Protein AF-A0A3M2C370-F1 (afdb_monomer_lite)

Sequence (237 aa):
MTWQAGFWWWGLAALAVPIAVHLWSRAAARRLRVGSVALFAPAASRRARRLRLTDALLLALRCLLVAAVVLALAGPRLPPATAAEWGLVEALLVAQRRQLEALDPQLYARLDAVAAAGRLRLLAPSLPRLGAADGGGVAGDLPPADLWSLLREAEARLAPRRLEVFASDRLAVLAGERPALAAAVDVHLLPLPGTARWIARAAAGEGGVALAVATSRAGGTAVEHRRYEGAGEAGGV

Radius of gyration: 34.13 Å; chains: 1; bounding box: 81×57×109 Å

Foldseek 3Di:
DDDPPDCVVVLVVLLVVLVVVVVVVPPPPPPPPDPDPPPDDCPPPDDDPPPPPVVVVVSVVSSVVSVVVVCVVVVDDDQPPDPWPAEEEEPVCVVVLVVCCVPDVNVSSPQVVRVVVQRYFYLAPPRHGDVVPPDDDDNPPGPLDASQVSVVVCCVPVVTQEYEYEEEPDPSNPPDDRDDGNHHYDYDYDDDWDWDKDFPDWDDDPFWIWTWIWIATPVGIDTDIDTDGPPPDPDDD

pLDDT: mean 70.71, std 13.41, range [36.34, 90.0]

Structure (mmCIF, N/CA/C/O backbone):
data_AF-A0A3M2C370-F1
#
_entry.id   AF-A0A3M2C370-F1
#
loop_
_atom_site.group_PDB
_atom_site.id
_atom_site.type_symbol
_atom_site.label_atom_id
_atom_site.label_alt_id
_atom_site.label_comp_id
_atom_site.label_asym_id
_atom_site.label_entity_id
_atom_site.label_seq_id
_atom_site.pdbx_PDB_ins_code
_atom_site.Cartn_x
_atom_site.Cartn_y
_atom_site.Cartn_z
_atom_site.occupancy
_atom_site.B_iso_or_equiv
_atom_site.auth_seq_id
_atom_site.auth_comp_id
_atom_site.auth_asym_id
_atom_site.auth_atom_id
_atom_site.pdbx_PDB_model_num
ATOM 1 N N . MET A 1 1 ? 5.768 -5.185 14.142 1.00 38.69 1 MET A N 1
ATOM 2 C CA . MET A 1 1 ? 4.985 -4.099 14.772 1.00 38.69 1 MET A CA 1
ATOM 3 C C . MET A 1 1 ? 5.946 -3.105 15.412 1.00 38.69 1 MET A C 1
ATOM 5 O O . MET A 1 1 ? 6.261 -3.228 16.588 1.00 38.69 1 MET A O 1
ATOM 9 N N . THR A 1 2 ? 6.498 -2.176 14.633 1.00 39.25 2 THR A N 1
ATOM 10 C CA . THR A 1 2 ? 7.390 -1.134 15.162 1.00 39.25 2 THR A CA 1
ATOM 11 C C . THR A 1 2 ? 6.544 0.081 15.508 1.00 39.25 2 THR A C 1
ATOM 13 O O . THR A 1 2 ? 6.188 0.874 14.640 1.00 39.25 2 THR A O 1
ATOM 16 N N . TRP A 1 3 ? 6.167 0.190 16.777 1.00 48.72 3 TRP A N 1
ATOM 17 C CA . TRP A 1 3 ? 5.563 1.398 17.320 1.00 48.72 3 TRP A CA 1
ATOM 18 C C . TRP A 1 3 ? 6.587 2.529 17.170 1.00 48.72 3 TRP A C 1
ATOM 20 O O . TRP A 1 3 ? 7.665 2.449 17.759 1.00 48.72 3 TRP A O 1
ATOM 30 N N . GLN A 1 4 ? 6.295 3.555 16.362 1.00 51.44 4 GLN A N 1
ATOM 31 C CA . GLN A 1 4 ? 7.080 4.794 16.354 1.00 51.44 4 GLN A CA 1
ATOM 32 C C . GLN A 1 4 ? 6.847 5.499 17.695 1.00 51.44 4 GLN A C 1
ATOM 34 O O . GLN A 1 4 ? 5.940 6.311 17.885 1.00 51.44 4 GLN A O 1
ATOM 39 N N . ALA A 1 5 ? 7.631 5.071 18.678 1.00 62.38 5 ALA A N 1
ATOM 40 C CA . ALA A 1 5 ? 7.555 5.485 20.059 1.00 62.38 5 ALA A CA 1
ATOM 41 C C . ALA A 1 5 ? 8.116 6.905 20.202 1.00 62.38 5 ALA A C 1
ATOM 43 O O . ALA A 1 5 ? 9.314 7.108 20.341 1.00 62.38 5 ALA A O 1
ATOM 44 N N . GLY A 1 6 ? 7.221 7.890 20.193 1.00 63.09 6 GLY A N 1
ATOM 45 C CA . GLY A 1 6 ? 7.525 9.262 20.616 1.00 63.09 6 GLY A CA 1
ATOM 46 C C . GLY A 1 6 ? 6.282 10.069 20.997 1.00 63.09 6 GLY A C 1
ATOM 47 O O . GLY A 1 6 ? 6.297 10.810 21.974 1.00 63.09 6 GLY A O 1
ATOM 48 N N . PHE A 1 7 ? 5.165 9.860 20.294 1.00 65.38 7 PHE A N 1
ATOM 49 C CA . PHE A 1 7 ? 3.948 10.667 20.471 1.00 65.38 7 PHE A CA 1
ATOM 50 C C . PHE A 1 7 ? 2.998 10.212 21.591 1.00 65.38 7 PHE A C 1
ATOM 52 O O . PHE A 1 7 ? 2.120 10.965 22.005 1.00 65.38 7 PHE A O 1
ATOM 59 N N . TRP A 1 8 ? 3.179 9.008 22.129 1.00 67.44 8 TRP A N 1
ATOM 60 C CA . TRP A 1 8 ? 2.357 8.456 23.211 1.00 67.44 8 TRP A CA 1
ATOM 61 C C . TRP A 1 8 ? 2.417 9.289 24.503 1.00 67.44 8 TRP A C 1
ATOM 63 O O . TRP A 1 8 ? 1.394 9.451 25.169 1.00 67.44 8 TRP A O 1
ATOM 73 N N . TRP A 1 9 ? 3.564 9.909 24.805 1.00 69.00 9 TRP A N 1
ATOM 74 C CA . TRP A 1 9 ? 3.707 10.856 25.918 1.00 69.00 9 TRP A CA 1
ATOM 75 C C . TRP A 1 9 ? 2.845 12.107 25.742 1.00 69.00 9 TRP A C 1
ATOM 77 O O . TRP A 1 9 ? 2.252 12.581 26.708 1.00 69.00 9 TRP A O 1
ATOM 87 N N . TRP A 1 10 ? 2.711 12.606 24.510 1.00 72.06 10 TRP A N 1
ATOM 88 C CA . TRP A 1 10 ? 1.848 13.746 24.198 1.00 72.06 10 TRP A CA 1
ATOM 89 C C . TRP A 1 10 ? 0.366 13.387 24.302 1.00 72.06 10 TRP A C 1
ATOM 91 O O . TRP A 1 10 ? -0.412 14.177 24.832 1.00 72.06 10 TRP A O 1
ATOM 101 N N . GLY A 1 11 ? -0.018 12.174 23.890 1.00 68.12 11 GLY A N 1
ATOM 102 C CA . GLY A 1 11 ? -1.368 11.649 24.119 1.00 68.12 11 GLY A CA 1
ATOM 103 C C . GLY A 1 11 ? -1.704 11.529 25.611 1.00 68.12 11 GLY A C 1
ATOM 104 O O . GLY A 1 11 ? -2.763 11.981 26.048 1.00 68.12 11 GLY A O 1
ATOM 105 N N . LEU A 1 12 ? -0.774 10.998 26.414 1.00 71.00 12 LEU A N 1
ATOM 106 C CA . LEU A 1 12 ? -0.911 10.920 27.874 1.00 71.00 12 LEU A CA 1
ATOM 107 C C . LEU A 1 12 ? -0.970 12.307 28.529 1.00 71.00 12 LEU A C 1
ATOM 109 O O . LEU A 1 12 ? -1.812 12.531 29.396 1.00 71.00 12 LEU A O 1
ATOM 113 N N . ALA A 1 13 ? -0.135 13.253 28.095 1.00 72.88 13 ALA A N 1
ATOM 114 C CA . ALA A 1 13 ? -0.141 14.624 28.598 1.00 72.88 13 ALA A CA 1
ATOM 115 C C . ALA A 1 13 ? -1.455 15.349 28.263 1.00 72.88 13 ALA A C 1
ATOM 117 O O . ALA A 1 13 ? -2.052 15.972 29.141 1.00 72.88 13 ALA A O 1
ATOM 118 N N . ALA A 1 14 ? -1.962 15.209 27.034 1.00 70.75 14 ALA A N 1
ATOM 119 C CA . ALA A 1 14 ? -3.247 15.774 26.622 1.00 70.75 14 ALA A CA 1
ATOM 120 C C . ALA A 1 14 ? -4.424 15.203 27.433 1.00 70.75 14 ALA A C 1
ATOM 122 O O . ALA A 1 14 ? -5.365 15.932 27.746 1.00 70.75 14 ALA A O 1
ATOM 123 N N . LEU A 1 15 ? -4.354 13.925 27.822 1.00 68.12 15 LEU A N 1
ATOM 124 C CA . LEU A 1 15 ? -5.344 13.288 28.693 1.00 68.12 15 LEU A CA 1
ATOM 125 C C . LEU A 1 15 ? -5.189 13.698 30.171 1.00 68.12 15 LEU A C 1
ATOM 127 O O . LEU A 1 15 ? -6.183 13.789 30.892 1.00 68.12 15 LEU A O 1
ATOM 131 N N . ALA A 1 16 ? -3.967 13.995 30.623 1.00 73.50 16 ALA A N 1
ATOM 132 C CA . ALA A 1 16 ? -3.681 14.429 31.990 1.00 73.50 16 ALA A CA 1
ATOM 133 C C . ALA A 1 16 ? -4.183 15.854 32.287 1.00 73.50 16 ALA A C 1
ATOM 135 O O . ALA A 1 16 ? -4.625 16.122 33.404 1.00 73.50 16 ALA A O 1
ATOM 136 N N . VAL A 1 17 ? -4.181 16.758 31.299 1.00 68.44 17 VAL A N 1
ATOM 137 C CA . VAL A 1 17 ? -4.657 18.149 31.447 1.00 68.44 17 VAL A CA 1
ATOM 138 C C . VAL A 1 17 ? -6.108 18.247 31.964 1.00 68.44 17 VAL A C 1
ATOM 140 O O . VAL A 1 17 ? -6.322 18.913 32.979 1.00 68.44 17 VAL A O 1
ATOM 143 N N . PRO A 1 18 ? -7.128 17.605 31.358 1.00 61.78 18 PRO A N 1
ATOM 144 C CA . PRO A 1 18 ? -8.507 17.690 31.850 1.00 61.78 18 PRO A CA 1
ATOM 145 C C . PRO A 1 18 ? -8.696 17.037 33.226 1.00 61.78 18 PRO A C 1
ATOM 147 O O . PRO A 1 18 ? -9.502 17.524 34.021 1.00 61.78 18 PRO A O 1
ATOM 150 N N . ILE A 1 19 ? -7.927 15.988 33.537 1.00 67.19 19 ILE A N 1
ATOM 151 C CA . ILE A 1 19 ? -7.925 15.340 34.856 1.00 67.19 19 ILE A CA 1
ATOM 152 C C . ILE A 1 19 ? -7.375 16.310 35.913 1.00 67.19 19 ILE A C 1
ATOM 154 O O . ILE A 1 19 ? -8.008 16.520 36.950 1.00 67.19 19 ILE A O 1
ATOM 158 N N . ALA A 1 20 ? -6.244 16.960 35.625 1.00 69.69 20 ALA A N 1
ATOM 159 C CA . ALA A 1 20 ? -5.614 17.937 36.509 1.00 69.69 20 ALA A CA 1
ATOM 160 C C . ALA A 1 20 ? -6.507 19.167 36.749 1.00 69.69 20 ALA A C 1
ATOM 162 O O . ALA A 1 20 ? -6.678 19.587 37.894 1.00 69.69 20 ALA A O 1
ATOM 163 N N . VAL A 1 21 ? -7.148 19.701 35.703 1.00 68.62 21 VAL A N 1
ATOM 164 C CA . VAL A 1 21 ? -8.090 20.831 35.818 1.00 68.62 21 VAL A CA 1
ATOM 165 C C . VAL A 1 21 ? -9.308 20.462 36.675 1.00 68.62 21 VAL A C 1
ATOM 167 O O . VAL A 1 21 ? -9.746 21.272 37.493 1.00 68.62 21 VAL A O 1
ATOM 170 N N . HIS A 1 22 ? -9.830 19.236 36.553 1.00 65.31 22 HIS A N 1
ATOM 171 C CA . HIS A 1 22 ? -10.952 18.768 37.377 1.00 65.31 22 HIS A CA 1
ATOM 172 C C . HIS A 1 22 ? -10.579 18.618 38.860 1.00 65.31 22 HIS A C 1
ATOM 174 O O . HIS A 1 22 ? -11.379 18.924 39.745 1.00 65.31 22 HIS A O 1
ATOM 180 N N . LEU A 1 23 ? -9.356 18.162 39.143 1.00 64.62 23 LEU A N 1
ATOM 181 C CA . LEU A 1 23 ? -8.834 18.060 40.507 1.00 64.62 23 LEU A CA 1
ATOM 182 C C . LEU A 1 23 ? -8.592 19.446 41.129 1.00 64.62 23 LEU A C 1
ATOM 184 O O . LEU A 1 23 ? -8.859 19.631 42.316 1.00 64.62 23 LEU A O 1
ATOM 188 N N . TRP A 1 24 ? -8.164 20.432 40.333 1.00 62.09 24 TRP A N 1
ATOM 189 C CA . TRP A 1 24 ? -7.898 21.796 40.805 1.00 62.09 24 TRP A CA 1
ATOM 190 C C . TRP A 1 24 ? -9.182 22.594 41.093 1.00 62.09 24 TRP A C 1
ATOM 192 O O . TRP A 1 24 ? -9.222 23.414 42.013 1.00 62.09 24 TRP A O 1
ATOM 202 N N . SER A 1 25 ? -10.281 22.334 40.376 1.00 57.03 25 SER A N 1
ATOM 203 C CA . SER A 1 25 ? -11.506 23.145 40.476 1.00 57.03 25 SER A CA 1
ATOM 204 C C . SER A 1 25 ? -12.332 22.937 41.759 1.00 57.03 25 SER A C 1
ATOM 206 O O . SER A 1 25 ? -13.351 23.604 41.940 1.00 57.03 25 SER A O 1
ATOM 208 N N . ARG A 1 26 ? -11.931 22.036 42.670 1.00 55.59 26 ARG A N 1
ATOM 209 C CA . ARG A 1 26 ? -12.671 21.729 43.915 1.00 55.59 26 ARG A CA 1
ATOM 210 C C . ARG A 1 26 ? -12.175 22.461 45.168 1.00 55.59 26 ARG A C 1
ATOM 212 O O . ARG A 1 26 ? -12.790 22.318 46.222 1.00 55.59 26 ARG A O 1
ATOM 219 N N . ALA A 1 27 ? -11.118 23.271 45.073 1.00 53.19 27 ALA A N 1
ATOM 220 C CA . ALA A 1 27 ? -10.539 23.971 46.227 1.00 53.19 27 ALA A CA 1
ATOM 221 C C . ALA A 1 27 ? -11.269 25.268 46.643 1.00 53.19 27 ALA A C 1
ATOM 223 O O . ALA A 1 27 ? -10.946 25.846 47.680 1.00 53.19 27 ALA A O 1
ATOM 224 N N . ALA A 1 28 ? -12.271 25.735 45.892 1.00 53.16 28 ALA A N 1
ATOM 225 C CA . ALA A 1 28 ? -13.033 26.927 46.262 1.00 53.16 28 ALA A CA 1
ATOM 226 C C . ALA A 1 28 ? -14.122 26.591 47.298 1.00 53.16 28 ALA A C 1
ATOM 228 O O . ALA A 1 28 ? -15.317 26.571 46.997 1.00 53.16 28 ALA A O 1
ATOM 229 N N . ALA A 1 29 ? -13.711 26.320 48.540 1.00 54.09 29 ALA A N 1
ATOM 230 C CA . ALA A 1 29 ? -14.624 26.313 49.676 1.00 54.09 29 ALA A CA 1
ATOM 231 C C . ALA A 1 29 ? -15.294 27.694 49.760 1.00 54.09 29 ALA A C 1
ATOM 233 O O . ALA A 1 29 ? -14.650 28.695 50.086 1.00 54.09 29 ALA A O 1
ATOM 234 N N . ARG A 1 30 ? -16.586 27.769 49.418 1.00 57.53 30 ARG A N 1
ATOM 235 C CA . ARG A 1 30 ? -17.360 29.006 49.551 1.00 57.53 30 ARG A CA 1
ATOM 236 C C . ARG A 1 30 ? -17.393 29.373 51.032 1.00 57.53 30 ARG A C 1
ATOM 238 O O . ARG A 1 30 ? -18.013 28.675 51.829 1.00 57.53 30 ARG A O 1
ATOM 245 N N . ARG A 1 31 ? -16.710 30.458 51.404 1.00 58.50 31 ARG A N 1
ATOM 246 C CA . ARG A 1 31 ? -16.792 31.026 52.753 1.00 58.50 31 ARG A CA 1
ATOM 247 C C . ARG A 1 31 ? -18.163 31.680 52.895 1.00 58.50 31 ARG A C 1
ATOM 249 O O . ARG A 1 31 ? -18.346 32.840 52.544 1.00 58.50 31 ARG A O 1
ATOM 256 N N . LEU A 1 32 ? -19.142 30.910 53.356 1.00 59.47 32 LEU A N 1
ATOM 257 C CA . LEU A 1 32 ? -20.417 31.454 53.803 1.00 59.47 32 LEU A CA 1
ATOM 258 C C . LEU A 1 32 ? -20.159 32.223 55.097 1.00 59.47 32 LEU A C 1
ATOM 260 O O . LEU A 1 32 ? -19.795 31.651 56.122 1.00 59.47 32 LEU A O 1
ATOM 264 N N . ARG A 1 33 ? -20.281 33.547 55.015 1.00 58.03 33 ARG A N 1
ATOM 265 C CA . ARG A 1 33 ? -20.095 34.463 56.137 1.00 58.03 33 ARG A CA 1
ATOM 266 C C . ARG A 1 33 ? -21.362 34.411 56.990 1.00 58.03 33 ARG A C 1
ATOM 268 O O . ARG A 1 33 ? -22.296 35.172 56.776 1.00 58.03 33 ARG A O 1
ATOM 275 N N . VAL A 1 34 ? -21.427 33.440 57.894 1.00 58.59 34 VAL A N 1
ATOM 276 C CA . VAL A 1 34 ? -22.511 33.326 58.877 1.00 58.59 34 VAL A CA 1
ATOM 277 C C . VAL A 1 34 ? -22.206 34.231 60.071 1.00 58.59 34 VAL A C 1
ATOM 279 O O . VAL A 1 34 ? -21.131 34.153 60.658 1.00 58.59 34 VAL A O 1
ATOM 282 N N . GLY A 1 35 ? -23.140 35.127 60.400 1.00 63.03 35 GLY A N 1
ATOM 283 C CA . GLY A 1 35 ? -22.989 36.176 61.418 1.00 63.03 35 GLY A CA 1
ATOM 284 C C . GLY A 1 35 ? -23.093 35.715 62.877 1.00 63.03 35 GLY A C 1
ATOM 285 O O . GLY A 1 35 ? -23.125 36.553 63.768 1.00 63.03 35 GLY A O 1
ATOM 286 N N . SER A 1 36 ? -23.151 34.411 63.150 1.00 68.19 36 SER A N 1
ATOM 287 C CA . SER A 1 36 ? -23.089 33.887 64.515 1.00 68.19 36 SER A CA 1
ATOM 288 C C . SER A 1 36 ? -22.514 32.475 64.513 1.00 68.19 36 SER A C 1
ATOM 290 O O . SER A 1 36 ? -23.093 31.548 63.949 1.00 68.19 36 SER A O 1
ATOM 292 N N . VAL A 1 37 ? -21.350 32.322 65.143 1.00 64.38 37 VAL A N 1
ATOM 293 C CA . VAL A 1 37 ? -20.671 31.035 65.374 1.00 64.38 37 VAL A CA 1
ATOM 294 C C . VAL A 1 37 ? -21.132 30.358 66.669 1.00 64.38 37 VAL A C 1
ATOM 296 O O . VAL A 1 37 ? -20.725 29.237 66.950 1.00 64.38 37 VAL A O 1
ATOM 299 N N . ALA A 1 38 ? -22.006 31.012 67.443 1.00 62.03 38 ALA A N 1
ATOM 300 C CA . ALA A 1 38 ? -22.431 30.557 68.767 1.00 62.03 38 ALA A CA 1
ATOM 301 C C . ALA A 1 38 ? -23.534 29.478 68.744 1.00 62.03 38 ALA A C 1
ATOM 303 O O . ALA A 1 38 ? -23.780 28.838 69.759 1.00 62.03 38 ALA A O 1
ATOM 304 N N . LEU A 1 39 ? -24.191 29.259 67.598 1.00 59.50 39 LEU A N 1
ATOM 305 C CA . LEU A 1 39 ? -25.289 28.287 67.440 1.00 59.50 39 LEU A CA 1
ATOM 306 C C . LEU A 1 39 ? -24.853 26.942 66.842 1.00 59.50 39 LEU A C 1
ATOM 308 O O . LEU A 1 39 ? -25.665 26.025 66.728 1.00 59.50 39 LEU A O 1
ATOM 312 N N . PHE A 1 40 ? -23.585 26.799 66.460 1.00 60.28 40 PHE A N 1
ATOM 313 C CA . PHE A 1 40 ? -23.080 25.559 65.886 1.00 60.28 40 PHE A CA 1
ATOM 314 C C . PHE A 1 40 ? -22.385 24.732 66.969 1.00 60.28 40 PHE A C 1
ATOM 316 O O . PHE A 1 40 ? -21.260 25.022 67.367 1.00 60.28 40 PHE A O 1
ATOM 323 N N . ALA A 1 41 ? -23.062 23.678 67.434 1.00 61.28 41 ALA A N 1
ATOM 324 C CA . ALA A 1 41 ? -22.423 22.616 68.206 1.00 61.28 41 ALA A CA 1
ATOM 325 C C . ALA A 1 41 ? -21.219 22.056 67.418 1.00 61.28 41 ALA A C 1
ATOM 327 O O . ALA A 1 41 ? -21.268 22.060 66.181 1.00 61.28 41 ALA A O 1
ATOM 328 N N . PRO A 1 42 ? -20.159 21.552 68.084 1.00 53.41 42 PRO A N 1
ATOM 329 C CA . PRO A 1 42 ? -19.023 20.926 67.419 1.00 53.41 42 PRO A CA 1
ATOM 330 C C . PRO A 1 42 ? -19.487 19.632 66.745 1.00 53.41 42 PRO A C 1
ATOM 332 O O . PRO A 1 42 ? -19.343 18.530 67.269 1.00 53.41 42 PRO A O 1
ATOM 335 N N . ALA A 1 43 ? -20.083 19.759 65.563 1.00 51.97 43 ALA A N 1
ATOM 336 C CA . ALA A 1 43 ? -20.322 18.650 64.674 1.00 51.97 43 ALA A CA 1
ATOM 337 C C . ALA A 1 43 ? -18.937 18.156 64.274 1.00 51.97 43 ALA A C 1
ATOM 339 O O . ALA A 1 43 ? -18.250 18.786 63.467 1.00 51.97 43 ALA A O 1
ATOM 340 N N . ALA A 1 44 ? -18.508 17.062 64.909 1.00 47.91 44 ALA A N 1
ATOM 341 C CA . ALA A 1 44 ? -17.311 16.334 64.542 1.00 47.91 44 ALA A CA 1
ATOM 342 C C . ALA A 1 44 ? -17.268 16.258 63.016 1.00 47.91 44 ALA A C 1
ATOM 344 O O . ALA A 1 44 ? -18.186 15.728 62.384 1.00 47.91 44 ALA A O 1
ATOM 345 N N . SER A 1 45 ? -16.229 16.861 62.445 1.00 50.69 45 SER A N 1
ATOM 346 C CA . SER A 1 45 ? -15.963 17.026 61.020 1.00 50.69 45 SER A CA 1
ATOM 347 C C . SER A 1 45 ? -15.718 15.665 60.372 1.00 50.69 45 SER A C 1
ATOM 349 O O . SER A 1 45 ? -14.617 15.295 59.974 1.00 50.69 45 SER A O 1
ATOM 351 N N . ARG A 1 46 ? -16.767 14.850 60.308 1.00 52.62 46 ARG A N 1
ATOM 352 C CA . ARG A 1 46 ? -16.688 13.437 59.975 1.00 52.62 46 ARG A CA 1
ATOM 353 C C . ARG A 1 46 ? -17.718 13.099 58.922 1.00 52.62 46 ARG A C 1
ATOM 355 O O . ARG A 1 46 ? -18.639 12.344 59.191 1.00 52.62 46 ARG A O 1
ATOM 362 N N . ARG A 1 47 ? -17.546 13.643 57.715 1.00 42.41 47 ARG A N 1
ATOM 363 C CA . ARG A 1 47 ? -17.989 13.067 56.426 1.00 42.41 47 ARG A CA 1
ATOM 364 C C . ARG A 1 47 ? -17.917 14.145 55.348 1.00 42.41 47 ARG A C 1
ATOM 366 O O . ARG A 1 47 ? -18.305 15.271 55.583 1.00 42.41 47 ARG A O 1
ATOM 373 N N . ALA A 1 48 ? -17.469 13.881 54.133 1.00 43.56 48 ALA A N 1
ATOM 374 C CA . ALA A 1 48 ? -16.933 12.671 53.544 1.00 43.56 48 ALA A CA 1
ATOM 375 C C . ALA A 1 48 ? -16.119 13.117 52.331 1.00 43.56 48 ALA A C 1
ATOM 377 O O . ALA A 1 48 ? -16.609 13.895 51.515 1.00 43.56 48 ALA A O 1
ATOM 378 N N . ARG A 1 49 ? -14.926 12.546 52.156 1.00 49.84 49 ARG A N 1
ATOM 379 C CA . ARG A 1 49 ? -14.178 12.532 50.888 1.00 49.84 49 ARG A CA 1
ATOM 380 C C . ARG A 1 49 ? -14.904 11.694 49.827 1.00 49.84 49 ARG A C 1
ATOM 382 O O . ARG A 1 49 ? -14.300 10.858 49.165 1.00 49.84 49 ARG A O 1
ATOM 389 N N . ARG A 1 50 ? -16.221 11.841 49.678 1.00 48.44 50 ARG A N 1
ATOM 390 C CA . ARG A 1 50 ? -16.918 11.250 48.542 1.00 48.44 50 ARG A CA 1
ATOM 391 C C . ARG A 1 50 ? -16.710 12.199 47.380 1.00 48.44 50 ARG A C 1
ATOM 393 O O . ARG A 1 50 ? -17.382 13.221 47.271 1.00 48.44 50 ARG A O 1
ATOM 400 N N . LEU A 1 51 ? -15.764 11.836 46.521 1.00 52.12 51 LEU A N 1
ATOM 401 C CA . LEU A 1 51 ? -15.698 12.286 45.139 1.00 52.12 51 LEU A CA 1
ATOM 402 C C . LEU A 1 51 ? -17.022 11.888 44.469 1.00 52.12 51 LEU A C 1
ATOM 404 O O . LEU A 1 51 ? -17.125 10.855 43.820 1.00 52.12 51 LEU A O 1
ATOM 408 N N . ARG A 1 52 ? -18.087 12.664 44.695 1.00 52.44 52 ARG A N 1
ATOM 409 C CA . ARG A 1 52 ? -19.310 12.535 43.912 1.00 52.44 52 ARG A CA 1
ATOM 410 C C . ARG A 1 52 ? -18.942 12.999 42.511 1.00 52.44 52 ARG A C 1
ATOM 412 O O . ARG A 1 52 ? -18.672 14.178 42.288 1.00 52.44 52 ARG A O 1
ATOM 419 N N . LEU A 1 53 ? -18.807 12.029 41.619 1.00 56.38 53 LEU A N 1
ATOM 420 C CA . LEU A 1 53 ? -18.616 12.184 40.183 1.00 56.38 53 LEU A CA 1
ATOM 421 C C . LEU A 1 53 ? -19.954 12.591 39.551 1.00 56.38 53 LEU A C 1
ATOM 423 O O . LEU A 1 53 ? -20.480 11.898 38.691 1.00 56.38 53 LEU A O 1
ATOM 427 N N . THR A 1 54 ? -20.555 13.679 40.035 1.00 57.69 54 THR A N 1
ATOM 428 C CA . THR A 1 54 ? -21.858 14.146 39.542 1.00 57.69 54 THR A CA 1
ATOM 429 C C . THR A 1 54 ? -21.784 14.505 38.055 1.00 57.69 54 THR A C 1
ATOM 431 O O . THR A 1 54 ? -22.744 14.283 37.332 1.00 57.69 54 THR A O 1
ATOM 434 N N . ASP A 1 55 ? -20.599 14.918 37.592 1.00 62.53 55 ASP A N 1
ATOM 435 C CA . ASP A 1 55 ? -20.319 15.288 36.203 1.00 62.53 55 ASP A CA 1
ATOM 436 C C . ASP A 1 55 ? -19.368 14.296 35.503 1.00 62.53 55 ASP A C 1
ATOM 438 O O . ASP A 1 55 ? -18.619 14.677 34.603 1.00 62.53 55 ASP A O 1
ATOM 442 N N . ALA A 1 56 ? -19.360 13.015 35.908 1.00 68.88 56 ALA A N 1
ATOM 443 C CA . ALA A 1 56 ? -18.541 11.985 35.245 1.00 68.88 56 ALA A CA 1
ATOM 444 C C . ALA A 1 56 ? -18.808 11.912 33.736 1.00 68.88 56 ALA A C 1
ATOM 446 O O . ALA A 1 56 ? -17.878 11.714 32.958 1.00 68.88 56 ALA A O 1
ATOM 447 N N . LEU A 1 57 ? -20.063 12.117 33.326 1.00 67.56 57 LEU A N 1
ATOM 448 C CA . LEU A 1 57 ? -20.458 12.127 31.921 1.00 67.56 57 LEU A CA 1
ATOM 449 C C . LEU A 1 57 ? -19.828 13.303 31.152 1.00 67.56 57 LEU A C 1
ATOM 451 O O . LEU A 1 57 ? -19.311 13.115 30.055 1.00 67.56 57 LEU A O 1
ATOM 455 N N . LEU A 1 58 ? -19.807 14.505 31.742 1.00 69.44 58 LEU A N 1
ATOM 456 C CA . LEU A 1 58 ? -19.171 15.687 31.144 1.00 69.44 58 LEU A CA 1
ATOM 457 C C . LEU A 1 58 ? -17.646 15.545 31.072 1.00 69.44 58 LEU A C 1
ATOM 459 O O . LEU A 1 58 ? -17.028 15.977 30.0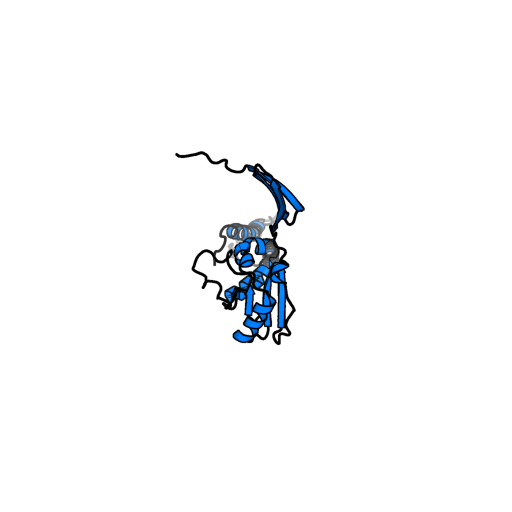98 1.00 69.44 58 LEU A O 1
ATOM 463 N N . LEU A 1 59 ? -17.036 14.920 32.083 1.00 69.69 59 LEU A N 1
ATOM 464 C CA . LEU A 1 59 ? -15.608 14.607 32.073 1.00 69.69 59 LEU A CA 1
ATOM 465 C C . LEU A 1 59 ? -15.278 13.603 30.961 1.00 69.69 59 LEU A C 1
ATOM 467 O O . LEU A 1 59 ? -14.354 13.838 30.184 1.00 69.69 59 LEU A O 1
ATOM 471 N N . ALA A 1 60 ? -16.066 12.529 30.849 1.00 72.44 60 ALA A N 1
ATOM 472 C CA . ALA A 1 60 ? -15.919 11.532 29.796 1.00 72.44 60 ALA A CA 1
ATOM 473 C C . ALA A 1 60 ? -16.053 12.166 28.407 1.00 72.44 60 ALA A C 1
ATOM 475 O O . ALA A 1 60 ? -15.211 11.912 27.552 1.00 72.44 60 ALA A O 1
ATOM 476 N N . LEU A 1 61 ? -17.030 13.057 28.202 1.00 74.00 61 LEU A N 1
ATOM 477 C CA . LEU A 1 61 ? -17.207 13.786 26.944 1.00 74.00 61 LEU A CA 1
ATOM 478 C C . LEU A 1 61 ? -15.989 14.657 26.602 1.00 74.00 61 LEU A C 1
ATOM 480 O O . LEU A 1 61 ? -15.531 14.654 25.462 1.00 74.00 61 LEU A O 1
ATOM 484 N N . ARG A 1 62 ? -15.426 15.373 27.586 1.00 77.44 62 ARG A N 1
ATOM 485 C CA . ARG A 1 62 ? -14.232 16.210 27.384 1.00 77.44 62 ARG A CA 1
ATOM 486 C C . ARG A 1 62 ? -13.006 15.371 27.016 1.00 77.44 62 ARG A C 1
ATOM 488 O O . ARG A 1 62 ? -12.260 15.754 26.119 1.00 77.44 62 ARG A O 1
ATOM 495 N N . CYS A 1 63 ? -12.819 14.224 27.667 1.00 76.12 63 CYS A N 1
ATOM 496 C CA . CYS A 1 63 ? -11.771 13.264 27.314 1.00 76.12 63 CYS A CA 1
ATOM 497 C C . CYS A 1 63 ? -11.998 12.651 25.928 1.00 76.12 63 CYS A C 1
ATOM 499 O O . CYS A 1 63 ? -11.047 12.531 25.163 1.00 76.12 63 CYS A O 1
ATOM 501 N N . LEU A 1 64 ? -13.243 12.313 25.583 1.00 76.56 64 LEU A N 1
ATOM 502 C CA . LEU A 1 64 ? -13.603 11.751 24.282 1.00 76.56 64 LEU A CA 1
ATOM 503 C C . LEU A 1 64 ? -13.323 12.743 23.147 1.00 76.56 64 LEU A C 1
ATOM 505 O O . LEU A 1 64 ? -12.818 12.345 22.105 1.00 76.56 64 LEU A O 1
ATOM 509 N N . LEU A 1 65 ? -13.584 14.034 23.366 1.00 77.62 65 LEU A N 1
ATOM 510 C CA . LEU A 1 65 ? -13.320 15.091 22.389 1.00 77.62 65 LEU A CA 1
ATOM 511 C C . LEU A 1 65 ? -11.813 15.241 22.127 1.00 77.62 65 LEU A C 1
ATOM 513 O O . LEU A 1 65 ? -11.387 15.272 20.976 1.00 77.62 65 LEU A O 1
ATOM 517 N N . VAL A 1 66 ? -10.992 15.243 23.183 1.00 79.31 66 VAL A N 1
ATOM 518 C CA . VAL A 1 66 ? -9.523 15.260 23.053 1.00 79.31 66 VAL A CA 1
ATOM 519 C C . VAL A 1 66 ? -9.015 13.983 22.377 1.00 79.31 66 VAL A C 1
ATOM 521 O O . VAL A 1 66 ? -8.191 14.060 21.469 1.00 79.31 66 VAL A O 1
ATOM 524 N N . ALA A 1 67 ? -9.532 12.814 22.762 1.00 77.31 67 ALA A N 1
ATOM 525 C CA . ALA A 1 67 ? -9.173 11.540 22.145 1.00 77.31 67 ALA A CA 1
ATOM 526 C C . ALA A 1 67 ? -9.535 11.502 20.653 1.00 77.31 67 ALA A C 1
ATOM 528 O O . ALA A 1 67 ? -8.729 11.041 19.850 1.00 77.31 67 ALA A O 1
ATOM 529 N N . ALA A 1 68 ? -10.698 12.035 20.265 1.00 78.44 68 ALA A N 1
ATOM 530 C CA . ALA A 1 68 ? -11.123 12.132 18.872 1.00 78.44 68 ALA A CA 1
ATOM 531 C C . ALA A 1 68 ? -10.193 13.033 18.047 1.00 78.44 68 ALA A C 1
ATOM 533 O O . ALA A 1 68 ? -9.847 12.671 16.927 1.00 78.44 68 ALA A O 1
ATOM 534 N N . VAL A 1 69 ? -9.732 14.161 18.600 1.00 79.56 69 VAL A N 1
ATOM 535 C CA . VAL A 1 69 ? -8.746 15.036 17.937 1.00 79.56 69 VAL A CA 1
ATOM 536 C C . VAL A 1 69 ? -7.398 14.333 17.781 1.00 79.56 69 VAL A C 1
ATOM 538 O O . VAL A 1 69 ? -6.806 14.378 16.707 1.00 79.56 69 VAL A O 1
ATOM 541 N N . VAL A 1 70 ? -6.921 13.641 18.819 1.00 81.06 70 VAL A N 1
ATOM 542 C CA . VAL A 1 70 ? -5.669 12.869 18.750 1.00 81.06 70 VAL A CA 1
ATOM 543 C C . VAL A 1 70 ? -5.776 11.742 17.727 1.00 81.06 70 VA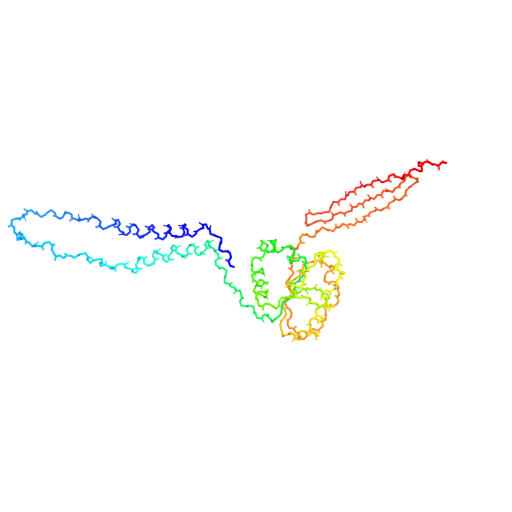L A C 1
ATOM 545 O O . VAL A 1 70 ? -4.849 11.553 16.950 1.00 81.06 70 VAL A O 1
ATOM 548 N N . LEU A 1 71 ? -6.902 11.027 17.679 1.00 75.50 71 LEU A N 1
ATOM 549 C CA . LEU A 1 71 ? -7.173 10.023 16.650 1.00 75.50 71 LEU A CA 1
ATOM 550 C C . LEU A 1 71 ? -7.203 10.667 15.262 1.00 75.50 71 LEU A C 1
ATOM 552 O O . LEU A 1 71 ? -6.504 10.200 14.377 1.00 75.50 71 LEU A O 1
ATOM 556 N N . ALA A 1 72 ? -7.918 11.773 15.066 1.00 77.69 72 ALA A N 1
ATOM 557 C CA . ALA A 1 72 ? -7.948 12.468 13.780 1.00 77.69 72 ALA A CA 1
ATOM 558 C C . ALA A 1 72 ? -6.541 12.881 13.304 1.00 77.69 72 ALA A C 1
ATOM 560 O O . ALA A 1 72 ? -6.218 12.702 12.133 1.00 77.69 72 ALA A O 1
ATOM 561 N N . LEU A 1 73 ? -5.686 13.359 14.214 1.00 70.81 73 LEU A N 1
ATOM 562 C CA . LEU A 1 73 ? -4.293 13.716 13.921 1.00 70.81 73 LEU A CA 1
ATOM 563 C C . LEU A 1 73 ? -3.379 12.499 13.722 1.00 70.81 73 LEU A C 1
ATOM 565 O O . LEU A 1 73 ? -2.454 12.558 12.918 1.00 70.81 73 LEU A O 1
ATOM 569 N N . ALA A 1 74 ? -3.622 11.399 14.436 1.00 75.25 74 ALA A N 1
ATOM 570 C CA . ALA A 1 74 ? -2.867 10.157 14.292 1.00 75.25 74 ALA A CA 1
ATOM 571 C C . ALA A 1 74 ? -3.186 9.423 12.980 1.00 75.25 74 ALA A C 1
ATOM 573 O O . ALA A 1 74 ? -2.415 8.559 12.568 1.00 75.25 74 ALA A O 1
ATOM 574 N N . GLY A 1 75 ? -4.314 9.744 12.338 1.00 66.69 75 GLY A N 1
ATOM 575 C CA . GLY A 1 75 ? -4.749 9.122 11.092 1.00 66.69 75 GLY A CA 1
ATOM 576 C C . GLY A 1 75 ? -4.858 7.597 11.205 1.00 66.69 75 GLY A C 1
ATOM 577 O O . GLY A 1 75 ? -4.172 6.900 10.453 1.00 66.69 75 GLY A O 1
ATOM 578 N N . PRO A 1 76 ? -5.667 7.047 12.137 1.00 64.50 76 PRO A N 1
ATOM 579 C CA . PRO A 1 76 ? -5.850 5.614 12.282 1.00 64.50 76 PRO A CA 1
ATOM 580 C C . PRO A 1 76 ? -6.352 5.055 10.956 1.00 64.50 76 PRO A C 1
ATOM 582 O O . PRO A 1 76 ? -7.467 5.332 10.512 1.00 64.50 76 PRO A O 1
ATOM 585 N N . ARG A 1 77 ? -5.498 4.271 10.304 1.00 61.62 77 ARG A N 1
ATOM 586 C CA . ARG A 1 77 ? -5.841 3.608 9.054 1.00 61.62 77 ARG A CA 1
ATOM 587 C C . ARG A 1 77 ? -6.573 2.324 9.405 1.00 61.62 77 ARG A C 1
ATOM 589 O O . ARG A 1 77 ? -5.959 1.382 9.901 1.00 61.62 77 ARG A O 1
ATOM 596 N N . LEU A 1 78 ? -7.883 2.289 9.172 1.00 61.56 78 LEU A N 1
ATOM 597 C CA . LEU A 1 78 ? -8.579 1.009 9.142 1.00 61.56 78 LEU A CA 1
ATOM 598 C C . LEU A 1 78 ? -8.091 0.252 7.902 1.00 61.56 78 LEU A C 1
ATOM 600 O O . LEU A 1 78 ? -8.082 0.840 6.815 1.00 61.56 78 LEU A O 1
ATOM 604 N N . PRO A 1 79 ? -7.666 -1.015 8.038 1.00 57.59 79 PRO A N 1
ATOM 605 C CA . PRO A 1 79 ? -7.331 -1.809 6.874 1.00 57.59 79 PRO A CA 1
ATOM 606 C C . PRO A 1 79 ? -8.580 -1.884 5.986 1.00 57.59 79 PRO A C 1
ATOM 608 O O . PRO A 1 79 ? -9.666 -2.201 6.486 1.00 57.59 79 PRO A O 1
ATOM 611 N N . PRO A 1 80 ? -8.471 -1.557 4.690 1.00 56.97 80 PRO A N 1
ATOM 612 C CA . PRO A 1 80 ? -9.579 -1.759 3.776 1.00 56.97 80 PRO A CA 1
ATOM 613 C C . PRO A 1 80 ? -9.919 -3.250 3.765 1.00 56.97 80 PRO A C 1
ATOM 615 O O . PRO A 1 80 ? -9.025 -4.094 3.704 1.00 56.97 80 PRO A O 1
ATOM 618 N N . ALA A 1 81 ? -11.209 -3.580 3.829 1.00 58.16 81 ALA A N 1
ATOM 619 C CA . ALA A 1 81 ? -11.661 -4.944 3.601 1.00 58.16 81 ALA A CA 1
ATOM 620 C C . ALA A 1 81 ? -11.380 -5.294 2.132 1.00 58.16 81 ALA A C 1
ATOM 622 O O . ALA A 1 81 ? -12.156 -4.949 1.240 1.00 58.16 81 ALA A O 1
ATOM 623 N N . THR A 1 82 ? -10.233 -5.912 1.857 1.00 58.34 82 THR A N 1
ATOM 624 C CA . THR A 1 82 ? -9.902 -6.395 0.519 1.00 58.34 82 THR A CA 1
ATOM 625 C C . THR A 1 82 ? -10.675 -7.688 0.280 1.00 58.34 82 THR A C 1
ATOM 627 O O . THR A 1 82 ? -10.465 -8.702 0.939 1.00 58.34 82 THR A O 1
ATOM 630 N N . ALA A 1 83 ? -11.612 -7.650 -0.670 1.00 60.84 83 ALA A N 1
ATOM 631 C CA . ALA A 1 83 ? -12.292 -8.851 -1.168 1.00 60.84 83 ALA A CA 1
ATOM 632 C C . ALA A 1 83 ? -11.456 -9.578 -2.243 1.00 60.84 83 ALA A C 1
ATOM 634 O O . ALA A 1 83 ? -11.935 -10.527 -2.861 1.00 60.84 83 ALA A O 1
ATOM 635 N N . ALA A 1 84 ? -10.238 -9.097 -2.507 1.00 65.62 84 ALA A N 1
ATOM 636 C CA . ALA A 1 84 ? -9.314 -9.709 -3.440 1.00 65.62 84 ALA A CA 1
ATOM 637 C C . ALA A 1 84 ? -8.766 -11.019 -2.875 1.00 65.62 84 ALA A C 1
ATOM 639 O O . ALA A 1 84 ? -8.261 -11.085 -1.751 1.00 65.62 84 ALA A O 1
ATOM 640 N N . GLU A 1 85 ? -8.863 -12.066 -3.685 1.00 78.00 85 GLU A N 1
ATOM 641 C CA . GLU A 1 85 ? -8.306 -13.368 -3.351 1.00 78.00 85 GLU A CA 1
ATOM 642 C C . GLU A 1 85 ? -6.796 -13.374 -3.601 1.00 78.00 85 GLU A C 1
ATOM 644 O O . GLU A 1 85 ? -6.040 -13.902 -2.792 1.00 78.00 85 GLU A O 1
ATOM 649 N N . TRP A 1 86 ? -6.349 -12.712 -4.671 1.00 82.38 86 TRP A N 1
ATOM 650 C CA . TRP A 1 86 ? -4.943 -12.621 -5.052 1.00 82.38 86 TRP A CA 1
ATOM 651 C C . TRP A 1 86 ? -4.568 -11.196 -5.463 1.00 82.38 86 TRP A C 1
ATOM 653 O O . TRP A 1 86 ? -5.361 -10.493 -6.093 1.00 82.38 86 TRP A O 1
ATOM 663 N N . GLY A 1 87 ? -3.344 -10.790 -5.117 1.00 84.19 87 GLY A N 1
ATOM 664 C CA . GLY A 1 87 ? -2.752 -9.523 -5.544 1.00 84.19 87 GLY A CA 1
ATOM 665 C C . GLY A 1 87 ? -1.529 -9.752 -6.419 1.00 84.19 87 GLY A C 1
ATOM 666 O O . GLY A 1 87 ? -0.662 -10.553 -6.065 1.00 84.19 87 GLY A O 1
ATOM 667 N N . LEU A 1 88 ? -1.425 -9.026 -7.525 1.00 85.00 88 LEU A N 1
ATOM 668 C CA . LEU A 1 88 ? -0.245 -8.989 -8.388 1.00 85.00 88 LEU A CA 1
ATOM 669 C C . LEU A 1 88 ? 0.399 -7.611 -8.302 1.00 85.00 88 LEU A C 1
ATOM 671 O O . LEU A 1 88 ? -0.292 -6.613 -8.464 1.00 85.00 88 LEU A O 1
ATOM 675 N N . VAL A 1 89 ? 1.708 -7.537 -8.074 1.00 84.44 89 VAL A N 1
ATOM 676 C CA . VAL A 1 89 ? 2.430 -6.260 -7.977 1.00 84.44 89 VAL A CA 1
ATOM 677 C C . VAL A 1 89 ? 3.653 -6.229 -8.883 1.00 84.44 89 VAL A C 1
ATOM 679 O O . VAL A 1 89 ? 4.461 -7.158 -8.895 1.00 84.44 89 VAL A O 1
ATOM 682 N N . GLU A 1 90 ? 3.821 -5.138 -9.624 1.00 80.31 90 GLU A N 1
ATOM 683 C CA . GLU A 1 90 ? 5.027 -4.884 -10.412 1.00 80.31 90 GLU A CA 1
ATOM 684 C C . GLU A 1 90 ? 6.270 -4.736 -9.516 1.00 80.31 90 GLU A C 1
ATOM 686 O O . GLU A 1 90 ? 6.244 -4.046 -8.495 1.00 80.31 90 GLU A O 1
ATOM 691 N N . ALA A 1 91 ? 7.398 -5.328 -9.921 1.00 76.00 91 ALA A N 1
ATOM 692 C CA . ALA A 1 91 ? 8.655 -5.259 -9.168 1.00 76.00 91 ALA A CA 1
ATOM 693 C C . ALA A 1 91 ? 9.119 -3.814 -8.892 1.00 76.00 91 ALA A C 1
ATOM 695 O O . ALA A 1 91 ? 9.651 -3.522 -7.819 1.00 76.00 91 ALA A O 1
ATOM 696 N N . LEU A 1 92 ? 8.866 -2.888 -9.822 1.00 69.69 92 LEU A N 1
ATOM 697 C CA . LEU A 1 92 ? 9.197 -1.474 -9.650 1.00 69.69 92 LEU A CA 1
ATOM 698 C C . LEU A 1 92 ? 8.406 -0.818 -8.509 1.00 69.69 92 LEU A C 1
ATOM 700 O O . LEU A 1 92 ? 8.977 -0.047 -7.740 1.00 69.69 92 LEU A O 1
ATOM 704 N N . LEU A 1 93 ? 7.120 -1.145 -8.357 1.00 74.50 93 LEU A N 1
ATOM 705 C CA . LEU A 1 93 ? 6.284 -0.638 -7.262 1.00 74.50 93 LEU A CA 1
ATOM 706 C C . LEU A 1 93 ? 6.755 -1.159 -5.905 1.00 74.50 93 LEU A C 1
ATOM 708 O O . LEU A 1 93 ? 6.728 -0.426 -4.917 1.00 74.50 93 LEU A O 1
ATOM 712 N N . VAL A 1 94 ? 7.247 -2.399 -5.866 1.00 77.50 94 VAL A N 1
ATOM 713 C CA . VAL A 1 94 ? 7.880 -2.967 -4.669 1.00 77.50 94 VAL A CA 1
ATOM 714 C C . VAL A 1 94 ? 9.161 -2.204 -4.329 1.00 77.50 94 VAL A C 1
ATOM 716 O O . VAL A 1 94 ? 9.369 -1.842 -3.171 1.00 77.50 94 VAL A O 1
ATOM 719 N N . ALA A 1 95 ? 9.994 -1.895 -5.327 1.00 74.44 95 ALA A N 1
ATOM 720 C CA . ALA A 1 95 ? 11.212 -1.107 -5.134 1.00 74.44 95 ALA A CA 1
ATOM 721 C C . ALA A 1 95 ? 10.914 0.342 -4.700 1.00 74.44 95 ALA A C 1
ATOM 723 O O . ALA A 1 95 ? 11.626 0.906 -3.869 1.00 74.44 95 ALA A O 1
ATOM 724 N N . GLN A 1 96 ? 9.834 0.938 -5.211 1.00 73.81 96 GLN A N 1
ATOM 725 C CA . GLN A 1 96 ? 9.408 2.311 -4.916 1.00 73.81 96 GLN A CA 1
ATOM 726 C C . GLN A 1 96 ? 8.320 2.395 -3.835 1.00 73.81 96 GLN A C 1
ATOM 728 O O . GLN A 1 96 ? 7.583 3.379 -3.754 1.00 73.81 96 GLN A O 1
ATOM 733 N N . ARG A 1 97 ? 8.250 1.401 -2.942 1.00 74.06 97 ARG A N 1
ATOM 734 C CA . ARG A 1 97 ? 7.199 1.268 -1.922 1.00 74.06 97 ARG A CA 1
ATOM 735 C C . ARG A 1 97 ? 6.993 2.519 -1.051 1.00 74.06 97 ARG A C 1
ATOM 737 O O . ARG A 1 97 ? 5.859 2.854 -0.728 1.00 74.06 97 ARG A O 1
ATOM 744 N N . ARG A 1 98 ? 8.067 3.244 -0.713 1.00 74.38 98 ARG A N 1
ATOM 745 C CA . ARG A 1 98 ? 7.984 4.514 0.044 1.00 74.38 98 ARG A CA 1
ATOM 746 C C . ARG A 1 98 ? 7.297 5.633 -0.739 1.00 74.38 98 ARG A C 1
ATOM 748 O O . ARG A 1 98 ? 6.586 6.446 -0.162 1.00 74.38 98 ARG A O 1
ATOM 755 N N . GLN A 1 99 ? 7.527 5.689 -2.046 1.00 74.25 99 GLN A N 1
ATOM 756 C CA . GLN A 1 99 ? 6.937 6.704 -2.910 1.00 74.25 99 GLN A CA 1
ATOM 757 C C . GLN A 1 99 ? 5.453 6.415 -3.160 1.00 74.25 99 GLN A C 1
ATOM 759 O O . GLN A 1 99 ? 4.647 7.338 -3.149 1.00 74.25 99 GLN A O 1
ATOM 764 N N . LEU A 1 100 ? 5.088 5.134 -3.294 1.00 76.81 100 LEU A N 1
ATOM 765 C CA . LEU A 1 100 ? 3.696 4.677 -3.326 1.00 76.81 100 LEU A CA 1
ATOM 766 C C . LEU A 1 100 ? 2.919 5.144 -2.085 1.00 76.81 100 LEU A C 1
ATOM 768 O O . LEU A 1 100 ? 1.829 5.686 -2.228 1.00 76.81 100 LEU A O 1
ATOM 772 N N . GLU A 1 101 ? 3.485 4.986 -0.883 1.00 82.81 101 GLU A N 1
ATOM 773 C CA . GLU A 1 101 ? 2.836 5.436 0.357 1.00 82.81 101 GLU A CA 1
ATOM 774 C C . GLU A 1 101 ? 2.571 6.950 0.375 1.00 82.81 101 GLU A C 1
ATOM 776 O O . GLU A 1 101 ? 1.539 7.385 0.885 1.00 82.81 101 GLU A O 1
ATOM 781 N N . ALA A 1 102 ? 3.487 7.743 -0.189 1.00 81.69 102 ALA A N 1
ATOM 782 C CA . ALA A 1 102 ? 3.351 9.194 -0.268 1.00 81.69 102 ALA A CA 1
ATOM 783 C C . ALA A 1 102 ? 2.329 9.646 -1.327 1.00 81.69 102 ALA A C 1
ATOM 785 O O . ALA A 1 102 ? 1.646 10.645 -1.116 1.00 81.69 102 ALA A O 1
ATOM 786 N N . LEU A 1 103 ? 2.236 8.930 -2.454 1.00 78.38 103 LEU A N 1
ATOM 787 C CA . LEU A 1 103 ? 1.340 9.259 -3.566 1.00 78.38 103 LEU A CA 1
ATOM 788 C C . LEU A 1 103 ? -0.106 8.835 -3.294 1.00 78.38 103 LEU A C 1
ATOM 790 O O . LEU A 1 103 ? -1.021 9.632 -3.481 1.00 78.38 103 LEU A O 1
ATOM 794 N N . ASP A 1 104 ? -0.308 7.591 -2.854 1.00 81.25 104 ASP A N 1
ATOM 795 C CA . ASP A 1 104 ? -1.632 7.042 -2.567 1.00 81.25 104 ASP A CA 1
ATOM 796 C C . ASP A 1 104 ? -1.610 6.177 -1.289 1.00 81.25 104 ASP A C 1
ATOM 798 O O . ASP A 1 104 ? -1.390 4.956 -1.326 1.00 81.25 104 ASP A O 1
ATOM 802 N N . PRO A 1 105 ? -1.875 6.801 -0.125 1.00 82.88 105 PRO A N 1
ATOM 803 C CA . PRO A 1 105 ? -1.938 6.120 1.163 1.00 82.88 105 PRO A CA 1
ATOM 804 C C . PRO A 1 105 ? -2.980 4.995 1.238 1.00 82.88 105 PRO A C 1
ATOM 806 O O . PRO A 1 105 ? -2.798 4.048 2.012 1.00 82.88 105 PRO A O 1
ATOM 809 N N . GLN A 1 106 ? -4.088 5.106 0.493 1.00 81.44 106 GLN A N 1
ATOM 810 C CA . GLN A 1 106 ? -5.175 4.125 0.515 1.00 81.44 106 GLN A CA 1
ATOM 811 C C . GLN A 1 106 ? -4.801 2.887 -0.293 1.00 81.44 106 GLN A C 1
ATOM 813 O O . GLN A 1 106 ? -4.987 1.761 0.175 1.00 81.44 106 GLN A O 1
ATOM 818 N N . LEU A 1 107 ? -4.234 3.090 -1.479 1.00 79.88 107 LEU A N 1
ATOM 819 C CA . LEU A 1 107 ? -3.753 2.010 -2.329 1.00 79.88 107 LEU A CA 1
ATOM 820 C C . LEU A 1 107 ? -2.595 1.256 -1.673 1.00 79.88 107 LEU A C 1
ATOM 822 O O . LEU A 1 107 ? -2.585 0.026 -1.677 1.00 79.88 107 LEU A O 1
ATOM 826 N N . TYR A 1 108 ? -1.682 1.981 -1.019 1.00 82.06 108 TYR A N 1
ATOM 827 C CA . TYR A 1 108 ? -0.635 1.383 -0.194 1.00 82.06 108 TYR A CA 1
ATOM 828 C C . TYR A 1 108 ? -1.212 0.457 0.887 1.00 82.06 108 TYR A C 1
ATOM 830 O O . TYR A 1 108 ? -0.743 -0.668 1.048 1.00 82.06 108 TYR A O 1
ATOM 838 N N . ALA A 1 109 ? -2.257 0.897 1.597 1.00 82.56 109 ALA A N 1
ATOM 839 C CA . ALA A 1 109 ? -2.896 0.091 2.636 1.00 82.56 109 ALA A CA 1
ATOM 840 C C . ALA A 1 109 ? -3.575 -1.174 2.078 1.00 82.56 109 ALA A C 1
ATOM 842 O O . ALA A 1 109 ? -3.532 -2.217 2.727 1.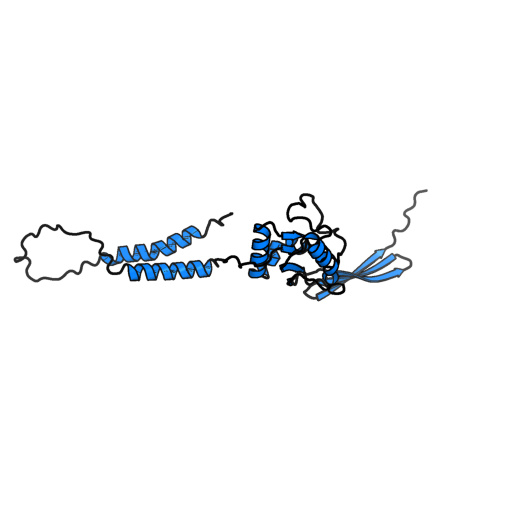00 82.56 109 ALA A O 1
ATOM 843 N N . ARG A 1 110 ? -4.170 -1.114 0.875 1.00 81.06 110 ARG A N 1
ATOM 844 C CA . ARG A 1 110 ? -4.715 -2.302 0.186 1.00 81.06 110 ARG A CA 1
ATOM 845 C C . ARG A 1 110 ? -3.617 -3.289 -0.187 1.00 81.06 110 ARG A C 1
ATOM 847 O O . ARG A 1 110 ? -3.728 -4.470 0.132 1.00 81.06 110 ARG A O 1
ATOM 854 N N . LEU A 1 111 ? -2.543 -2.795 -0.802 1.00 81.50 111 LEU A N 1
ATOM 855 C CA . LEU A 1 111 ? -1.390 -3.609 -1.172 1.00 81.50 111 LEU A CA 1
ATOM 856 C C . LEU A 1 111 ? -0.784 -4.290 0.058 1.00 81.50 111 LEU A C 1
ATOM 858 O O . LEU A 1 111 ? -0.520 -5.490 0.019 1.00 81.50 111 LEU A O 1
ATOM 862 N N . ASP A 1 112 ? -0.613 -3.553 1.159 1.00 82.00 112 ASP A N 1
ATOM 863 C CA . ASP A 1 112 ? -0.070 -4.090 2.408 1.00 82.00 112 ASP A CA 1
ATOM 864 C C . ASP A 1 112 ? -1.002 -5.130 3.046 1.00 82.00 112 ASP A C 1
ATOM 866 O O . ASP A 1 112 ? -0.534 -6.160 3.526 1.00 82.00 112 ASP A O 1
ATOM 870 N N . ALA A 1 113 ? -2.323 -4.934 2.973 1.00 80.94 113 ALA A N 1
ATOM 871 C CA . ALA A 1 113 ? -3.298 -5.924 3.429 1.00 80.94 113 ALA A CA 1
ATOM 872 C C . ALA A 1 113 ? -3.205 -7.241 2.636 1.00 80.94 113 ALA A C 1
ATOM 874 O O . ALA A 1 113 ? -3.207 -8.325 3.225 1.00 80.94 113 ALA A O 1
ATOM 875 N N . VAL A 1 114 ? -3.068 -7.171 1.307 1.00 81.06 114 VAL A N 1
ATOM 876 C CA . VAL A 1 114 ? -2.905 -8.364 0.456 1.00 81.06 114 VAL A CA 1
ATOM 877 C C . VAL A 1 114 ? -1.541 -9.033 0.677 1.00 81.06 114 VAL A C 1
ATOM 879 O O . VAL A 1 114 ? -1.451 -10.266 0.698 1.00 81.06 114 VAL A O 1
ATOM 882 N N . ALA A 1 115 ? -0.485 -8.244 0.908 1.00 80.75 115 ALA A N 1
ATOM 883 C CA . ALA A 1 115 ? 0.836 -8.744 1.294 1.00 80.75 115 ALA A CA 1
ATOM 884 C C . ALA A 1 115 ? 0.796 -9.488 2.634 1.00 80.75 115 ALA A C 1
ATOM 886 O O . ALA A 1 115 ? 1.298 -10.608 2.723 1.00 80.75 115 ALA A O 1
ATOM 887 N N . ALA A 1 116 ? 0.166 -8.902 3.655 1.00 78.06 116 ALA A N 1
ATOM 888 C CA . ALA A 1 116 ? 0.049 -9.485 4.990 1.00 78.06 116 ALA A CA 1
ATOM 889 C C . ALA A 1 116 ? -0.719 -10.817 4.989 1.00 78.06 116 ALA A C 1
ATOM 891 O O . ALA A 1 116 ? -0.431 -11.695 5.798 1.00 78.06 116 ALA A O 1
ATOM 892 N N . ALA A 1 117 ? -1.651 -11.002 4.049 1.00 78.12 117 ALA A N 1
ATOM 893 C CA . ALA A 1 117 ? -2.358 -12.265 3.844 1.00 78.12 117 ALA A CA 1
ATOM 894 C C . ALA A 1 117 ? -1.507 -13.358 3.157 1.00 78.12 117 ALA A C 1
ATOM 896 O O . ALA A 1 117 ? -1.974 -14.488 3.011 1.00 78.12 117 ALA A O 1
ATOM 897 N N . GLY A 1 118 ? -0.290 -13.046 2.693 1.00 78.25 118 GLY A N 1
ATOM 898 C CA . GLY A 1 118 ? 0.577 -13.977 1.960 1.00 78.25 118 GLY A CA 1
ATOM 899 C C . GLY A 1 118 ? 0.091 -14.301 0.541 1.00 78.25 118 GLY A C 1
ATOM 900 O O . GLY A 1 118 ? 0.544 -15.276 -0.060 1.00 78.25 118 GLY A O 1
ATOM 901 N N . ARG A 1 119 ? -0.839 -13.501 0.003 1.00 84.19 119 ARG A N 1
ATOM 902 C CA . ARG A 1 119 ? -1.476 -13.707 -1.313 1.00 84.19 119 ARG A CA 1
ATOM 903 C C . ARG A 1 119 ? -0.960 -12.750 -2.389 1.00 84.19 119 ARG A C 1
ATOM 905 O O . ARG A 1 119 ? -1.495 -12.715 -3.495 1.00 84.19 119 ARG A O 1
ATOM 912 N N . LEU A 1 120 ? 0.078 -11.978 -2.068 1.00 84.19 120 LEU A N 1
ATOM 913 C CA . LEU A 1 120 ? 0.727 -11.054 -2.990 1.00 84.19 120 LEU A CA 1
ATOM 914 C C . LEU A 1 120 ? 1.835 -11.762 -3.779 1.00 84.19 120 LEU A C 1
ATOM 916 O O . LEU A 1 120 ? 2.736 -12.383 -3.201 1.00 84.19 120 LEU A O 1
ATOM 920 N N . ARG A 1 121 ? 1.779 -11.656 -5.105 1.00 85.19 121 ARG A N 1
ATOM 921 C CA . ARG A 1 121 ? 2.764 -12.224 -6.032 1.00 85.19 121 ARG A CA 1
ATOM 922 C C . ARG A 1 121 ? 3.360 -11.137 -6.911 1.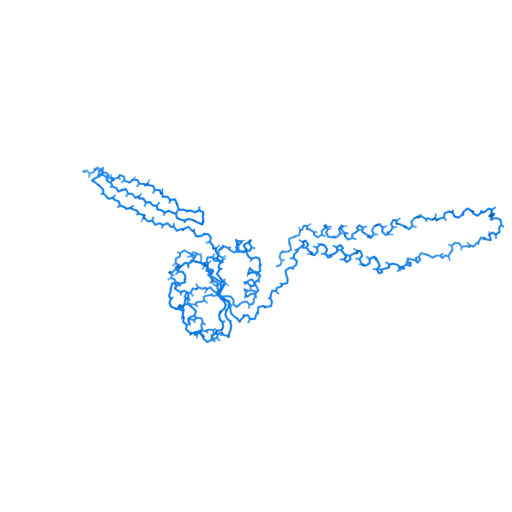00 85.19 121 ARG A C 1
ATOM 924 O O . ARG A 1 121 ? 2.710 -10.134 -7.197 1.00 85.19 121 ARG A O 1
ATOM 931 N N . LEU A 1 122 ? 4.599 -11.341 -7.339 1.00 82.94 122 LEU A N 1
ATOM 932 C CA . LEU A 1 122 ? 5.240 -10.446 -8.293 1.00 82.94 122 LEU A CA 1
ATOM 933 C C . LEU A 1 122 ? 4.636 -10.645 -9.684 1.00 82.94 122 LEU A C 1
ATOM 935 O O . LEU A 1 122 ? 4.419 -11.776 -10.120 1.00 82.94 122 LEU A O 1
ATOM 939 N N . LEU A 1 123 ? 4.406 -9.535 -10.379 1.00 82.25 123 LEU A N 1
ATOM 940 C CA . LEU A 1 123 ? 4.019 -9.489 -11.782 1.00 82.25 123 LEU A CA 1
ATOM 941 C C . LEU A 1 123 ? 5.254 -9.786 -12.647 1.00 82.25 123 LEU A C 1
ATOM 943 O O . LEU A 1 123 ? 5.859 -8.903 -13.247 1.00 82.25 123 LEU A O 1
ATOM 947 N N . ALA A 1 124 ? 5.668 -11.044 -12.626 1.00 79.69 124 ALA A N 1
ATOM 948 C CA . ALA A 1 124 ? 6.793 -11.580 -13.372 1.00 79.69 124 ALA A CA 1
ATOM 949 C C . ALA A 1 124 ? 6.426 -12.981 -13.875 1.00 79.69 124 ALA A C 1
ATOM 951 O O . ALA A 1 124 ? 5.535 -13.615 -13.289 1.00 79.69 124 ALA A O 1
ATOM 952 N N . PRO A 1 125 ? 7.117 -13.495 -14.909 1.00 78.38 125 PRO A N 1
ATOM 953 C CA . PRO A 1 125 ? 6.944 -14.876 -15.329 1.00 78.38 125 PRO A CA 1
ATOM 954 C C . PRO A 1 125 ? 7.084 -15.791 -14.122 1.00 78.38 125 PRO A C 1
ATOM 956 O O . PRO A 1 125 ? 7.931 -15.565 -13.255 1.00 78.38 125 PRO A O 1
ATOM 959 N N . SER A 1 126 ? 6.259 -16.825 -14.058 1.00 75.94 126 SER A N 1
ATOM 960 C CA . SER A 1 126 ? 6.164 -17.765 -12.947 1.00 75.94 126 SER A CA 1
ATOM 961 C C . SER A 1 126 ? 5.454 -17.282 -11.670 1.00 75.94 126 SER A C 1
ATOM 963 O O . SER A 1 126 ? 5.217 -18.098 -10.777 1.00 75.94 126 SER A O 1
ATOM 965 N N . LEU A 1 127 ? 5.072 -16.002 -11.586 1.00 82.50 127 LEU A N 1
ATOM 966 C CA . LEU A 1 127 ? 4.390 -15.380 -10.440 1.00 82.50 127 LEU A CA 1
ATOM 967 C C . LEU A 1 127 ? 5.054 -15.714 -9.086 1.00 82.50 127 LEU A C 1
ATOM 969 O O . LEU A 1 127 ? 4.422 -16.314 -8.197 1.00 82.50 127 LEU A O 1
ATOM 973 N N . PRO A 1 128 ? 6.343 -15.366 -8.903 1.00 81.56 128 PRO A N 1
ATOM 974 C CA . PRO A 1 128 ? 7.066 -15.683 -7.681 1.00 81.56 128 PRO A CA 1
ATOM 975 C C . PRO A 1 128 ? 6.453 -14.968 -6.467 1.00 81.56 128 PRO A C 1
ATOM 977 O O . PRO A 1 128 ? 5.874 -13.881 -6.568 1.00 81.56 128 PRO A O 1
ATOM 980 N N . ARG A 1 129 ? 6.555 -15.598 -5.289 1.00 77.38 129 ARG A N 1
ATOM 981 C CA . ARG A 1 129 ? 6.078 -15.006 -4.028 1.00 77.38 129 ARG A CA 1
ATOM 982 C C . ARG A 1 129 ? 6.960 -13.822 -3.639 1.00 77.38 129 ARG A C 1
ATOM 984 O O . ARG A 1 129 ? 8.182 -13.890 -3.771 1.00 77.38 129 ARG A O 1
ATOM 991 N N . LEU A 1 130 ? 6.346 -12.766 -3.109 1.00 66.31 130 LEU A N 1
ATOM 992 C CA . LEU A 1 130 ? 7.077 -11.637 -2.537 1.00 66.31 130 LEU A CA 1
ATOM 993 C C . LEU A 1 130 ? 7.908 -12.141 -1.338 1.00 66.31 130 LEU A C 1
ATOM 995 O O . LEU A 1 130 ? 7.335 -12.635 -0.371 1.00 66.31 130 LEU A O 1
ATOM 999 N N . GLY A 1 131 ? 9.240 -12.090 -1.433 1.00 59.03 131 GLY A N 1
ATOM 1000 C CA . GLY A 1 131 ? 10.172 -12.664 -0.444 1.00 59.03 131 GLY A CA 1
ATOM 1001 C C . GLY A 1 131 ? 10.838 -13.987 -0.852 1.00 59.03 131 GLY A C 1
ATOM 1002 O O . GLY A 1 131 ? 11.815 -14.376 -0.239 1.00 59.03 131 GLY A O 1
ATOM 1003 N N . ALA A 1 132 ? 10.384 -14.659 -1.921 1.00 52.41 132 ALA A N 1
ATOM 1004 C CA . ALA A 1 132 ? 11.164 -15.744 -2.542 1.00 52.41 132 ALA A CA 1
ATOM 1005 C C . ALA A 1 132 ? 12.296 -15.204 -3.440 1.00 52.41 132 ALA A C 1
ATOM 1007 O O . ALA A 1 132 ? 13.177 -15.950 -3.853 1.00 52.41 132 ALA A O 1
ATOM 1008 N N . ALA A 1 133 ? 12.272 -13.899 -3.727 1.00 50.03 133 ALA A N 1
ATOM 1009 C CA . ALA A 1 133 ? 13.343 -13.164 -4.390 1.00 50.03 133 ALA A CA 1
ATOM 1010 C C . ALA A 1 133 ? 14.443 -12.756 -3.385 1.00 50.03 133 ALA A C 1
ATOM 1012 O O . ALA A 1 133 ? 14.885 -11.610 -3.369 1.00 50.03 133 ALA A O 1
ATOM 1013 N N . ASP A 1 134 ? 14.868 -13.687 -2.530 1.00 39.59 134 ASP A N 1
ATOM 1014 C CA . ASP A 1 134 ? 16.097 -13.564 -1.744 1.00 39.59 134 ASP A CA 1
ATOM 1015 C C . ASP A 1 134 ? 17.271 -13.934 -2.658 1.00 39.59 134 ASP A C 1
ATOM 1017 O O . ASP A 1 134 ? 17.812 -15.035 -2.646 1.00 39.59 134 ASP A O 1
ATOM 1021 N N . GLY A 1 135 ? 17.604 -13.004 -3.546 1.00 36.34 135 GLY A N 1
ATOM 1022 C CA . GLY A 1 135 ? 18.676 -13.134 -4.521 1.00 36.34 135 GLY A CA 1
ATOM 1023 C C . GLY A 1 135 ? 18.762 -11.834 -5.298 1.00 36.34 135 GLY A C 1
ATOM 1024 O O . GLY A 1 135 ? 17.887 -11.532 -6.104 1.00 36.34 135 GLY A O 1
ATOM 1025 N N . GLY A 1 136 ? 19.759 -11.018 -4.962 1.00 38.41 136 GLY A N 1
ATOM 1026 C CA . GLY A 1 136 ? 19.911 -9.656 -5.457 1.00 38.41 136 GLY A CA 1
ATOM 1027 C C . GLY A 1 136 ? 19.807 -9.525 -6.978 1.00 38.41 136 GLY A C 1
ATOM 1028 O O . GLY A 1 136 ? 20.308 -10.357 -7.725 1.00 38.41 136 GLY A O 1
ATOM 1029 N N . GLY A 1 137 ? 19.196 -8.418 -7.408 1.00 39.56 137 GLY A N 1
ATOM 1030 C CA . GLY A 1 137 ? 19.293 -7.929 -8.783 1.00 39.56 137 GLY A CA 1
ATOM 1031 C C . GLY A 1 137 ? 18.238 -8.453 -9.754 1.00 39.56 137 GLY A C 1
ATOM 1032 O O . GLY A 1 137 ? 18.594 -8.993 -10.788 1.00 39.56 137 GLY A O 1
ATOM 1033 N N . VAL A 1 138 ? 16.942 -8.253 -9.482 1.00 47.16 138 VAL A N 1
ATOM 1034 C CA . VAL A 1 138 ? 15.893 -8.615 -10.466 1.00 47.16 138 VAL A CA 1
ATOM 1035 C C . VAL A 1 138 ? 14.946 -7.468 -10.837 1.00 47.16 138 VAL A C 1
ATOM 1037 O O . VAL A 1 138 ? 14.072 -7.636 -11.675 1.00 47.16 138 VAL A O 1
ATOM 1040 N N . ALA A 1 139 ? 15.132 -6.262 -10.291 1.00 46.09 139 ALA A N 1
ATOM 1041 C CA . ALA A 1 139 ? 14.360 -5.096 -10.742 1.00 46.09 139 ALA A CA 1
ATOM 1042 C C . ALA A 1 139 ? 14.859 -4.518 -12.086 1.00 46.09 139 ALA A C 1
ATOM 1044 O O . ALA A 1 139 ? 14.159 -3.706 -12.685 1.00 46.09 139 ALA A O 1
ATOM 1045 N N . GLY A 1 140 ? 16.061 -4.906 -12.539 1.00 43.59 140 GLY A N 1
ATOM 1046 C CA . GLY A 1 140 ? 16.701 -4.371 -13.750 1.00 43.59 140 GLY A CA 1
ATOM 1047 C C . GLY A 1 140 ? 16.642 -5.273 -14.988 1.00 43.59 140 GLY A C 1
ATOM 1048 O O . GLY A 1 140 ? 16.582 -4.738 -16.087 1.00 43.59 140 GLY A O 1
ATOM 1049 N N . ASP A 1 141 ? 16.608 -6.600 -14.809 1.00 43.25 141 ASP A N 1
ATOM 1050 C CA . ASP A 1 141 ? 16.814 -7.584 -15.894 1.00 43.25 141 ASP A CA 1
ATOM 1051 C C . ASP A 1 141 ? 15.596 -8.478 -16.188 1.00 43.25 141 ASP A C 1
ATOM 1053 O O . ASP A 1 141 ? 15.683 -9.413 -16.986 1.00 43.25 141 ASP A O 1
ATOM 1057 N N . LEU A 1 142 ? 14.436 -8.219 -15.573 1.00 52.31 142 LEU A N 1
ATOM 1058 C CA . LEU A 1 142 ? 13.213 -8.899 -16.005 1.00 52.31 142 LEU A CA 1
ATOM 1059 C C . LEU A 1 142 ? 12.887 -8.436 -17.433 1.00 52.31 142 LEU A C 1
ATOM 1061 O O . LEU A 1 142 ? 12.773 -7.226 -17.654 1.00 52.31 142 LEU A O 1
ATOM 1065 N N . PRO A 1 143 ? 12.728 -9.359 -18.402 1.00 51.53 143 PRO A N 1
ATOM 1066 C CA . PRO A 1 143 ? 12.313 -8.978 -19.742 1.00 51.53 143 PRO A CA 1
ATOM 1067 C C . PRO A 1 143 ? 10.987 -8.210 -19.650 1.00 51.53 143 PRO A C 1
ATOM 1069 O O . PRO A 1 143 ? 10.174 -8.532 -18.777 1.00 51.53 143 PRO A O 1
ATOM 1072 N N . PRO A 1 144 ? 10.752 -7.206 -20.516 1.00 54.66 144 PRO A N 1
ATOM 1073 C CA . PRO A 1 144 ? 9.478 -6.502 -20.561 1.00 54.66 144 PRO A CA 1
ATOM 1074 C C . PRO A 1 144 ? 8.386 -7.522 -20.885 1.00 54.66 144 PRO A C 1
ATOM 1076 O O . PRO A 1 144 ? 8.220 -7.947 -22.025 1.00 54.66 144 PRO A O 1
ATOM 1079 N N . ALA A 1 145 ? 7.700 -7.982 -19.847 1.00 62.94 145 ALA A N 1
ATOM 1080 C CA . ALA A 1 145 ? 6.597 -8.906 -19.967 1.00 62.94 145 ALA A CA 1
ATOM 1081 C C . ALA A 1 145 ? 5.319 -8.082 -20.085 1.00 62.94 145 ALA A C 1
ATOM 1083 O O . ALA A 1 145 ? 5.044 -7.224 -19.247 1.00 62.94 145 ALA A O 1
ATOM 1084 N N . ASP A 1 146 ? 4.556 -8.355 -21.138 1.00 78.38 146 ASP A N 1
ATOM 1085 C CA . ASP A 1 146 ? 3.225 -7.795 -21.320 1.00 78.38 146 ASP A CA 1
ATOM 1086 C C . ASP A 1 146 ? 2.331 -8.203 -20.136 1.00 78.38 146 ASP A C 1
ATOM 1088 O O . ASP A 1 146 ? 2.172 -9.396 -19.834 1.00 78.38 146 ASP A O 1
ATOM 1092 N N . LEU A 1 147 ? 1.745 -7.203 -19.472 1.00 80.38 147 LEU A N 1
ATOM 1093 C CA . LEU A 1 147 ? 0.789 -7.358 -18.379 1.00 80.38 147 LEU A CA 1
ATOM 1094 C C . LEU A 1 147 ? -0.279 -8.39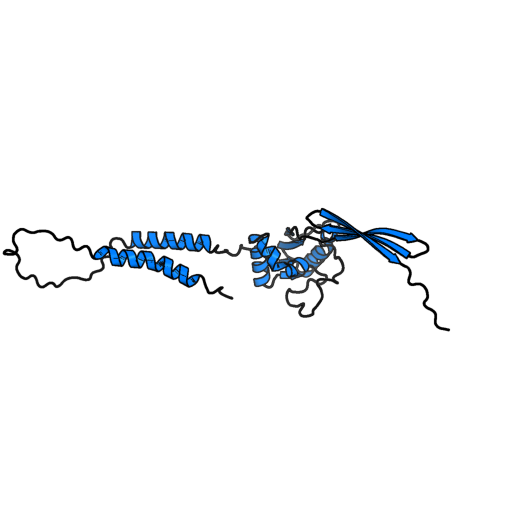9 -18.720 1.00 80.38 147 LEU A C 1
ATOM 1096 O O . LEU A 1 147 ? -0.605 -9.260 -17.902 1.00 80.38 147 LEU A O 1
ATOM 1100 N N . TRP A 1 148 ? -0.808 -8.346 -19.939 1.00 84.06 148 TRP A N 1
ATOM 1101 C CA . TRP A 1 148 ? -1.918 -9.185 -20.372 1.00 84.06 148 TRP A CA 1
ATOM 1102 C C . TRP A 1 148 ? -1.545 -10.662 -20.473 1.00 84.06 148 TRP A C 1
ATOM 1104 O O . TRP A 1 148 ? -2.353 -11.537 -20.150 1.00 84.06 148 TRP A O 1
ATOM 1114 N N . SER A 1 149 ? -0.311 -10.962 -20.874 1.00 84.38 149 SER A N 1
ATOM 1115 C CA . SER A 1 149 ? 0.219 -12.326 -20.866 1.00 84.38 149 SER A CA 1
ATOM 1116 C C . SER A 1 149 ? 0.327 -12.876 -19.439 1.00 84.38 149 SER A C 1
ATOM 1118 O O . SER A 1 149 ? -0.111 -13.994 -19.162 1.00 84.38 149 SER A O 1
ATOM 1120 N N . LEU A 1 150 ? 0.812 -12.056 -18.502 1.00 84.75 150 LEU A N 1
ATOM 1121 C CA . LEU A 1 150 ? 0.953 -12.440 -17.095 1.00 84.75 150 LEU A CA 1
ATOM 1122 C C . LEU A 1 150 ? -0.395 -12.623 -16.389 1.00 84.75 150 LEU A C 1
ATOM 1124 O O . LEU A 1 150 ? -0.527 -13.507 -15.544 1.00 84.75 150 LEU A O 1
ATOM 1128 N N . LEU A 1 151 ? -1.416 -11.844 -16.755 1.00 84.94 151 LEU A N 1
ATOM 1129 C CA . LEU A 1 151 ? -2.779 -12.040 -16.250 1.00 84.94 151 LEU A CA 1
ATOM 1130 C C . LEU A 1 151 ? -3.369 -13.382 -16.706 1.00 84.94 151 LEU A C 1
ATOM 1132 O O . LEU A 1 151 ? -4.001 -14.061 -15.898 1.00 84.94 151 LEU A O 1
ATOM 1136 N N . ARG A 1 152 ? -3.117 -13.805 -17.954 1.00 85.94 152 ARG A N 1
ATOM 1137 C CA . ARG A 1 152 ? -3.516 -15.143 -18.433 1.00 85.94 152 ARG A CA 1
ATOM 1138 C C . ARG A 1 152 ? -2.808 -16.255 -17.666 1.00 85.94 152 ARG A C 1
ATOM 1140 O O . ARG A 1 152 ? -3.442 -17.234 -17.284 1.00 85.94 152 ARG A O 1
ATOM 1147 N N . GLU A 1 153 ? -1.509 -16.101 -17.406 1.00 85.88 153 GLU A N 1
ATOM 1148 C CA . GLU A 1 153 ? -0.760 -17.054 -16.579 1.00 85.88 153 GLU A CA 1
ATOM 1149 C C . GLU A 1 153 ? -1.330 -17.124 -15.150 1.00 85.88 153 GLU A C 1
ATOM 1151 O O . GLU A 1 153 ? -1.486 -18.213 -14.590 1.00 85.88 153 GLU A O 1
ATOM 1156 N N . ALA A 1 154 ? -1.681 -15.974 -14.568 1.00 84.81 154 ALA A N 1
ATOM 1157 C CA . ALA A 1 154 ? -2.270 -15.893 -13.235 1.00 84.81 154 ALA A CA 1
ATOM 1158 C C . ALA A 1 154 ? -3.630 -16.580 -13.158 1.00 84.81 154 ALA A C 1
ATOM 1160 O O . ALA A 1 154 ? -3.876 -17.323 -12.208 1.00 84.81 154 ALA A O 1
ATOM 1161 N N . GLU A 1 155 ? -4.482 -16.399 -14.162 1.00 85.12 155 GLU A N 1
ATOM 1162 C CA . GLU A 1 155 ? -5.759 -17.101 -14.241 1.00 85.12 155 GLU A CA 1
ATOM 1163 C C . GLU A 1 155 ? -5.569 -18.615 -14.367 1.00 85.12 155 GLU A C 1
ATOM 1165 O O . GLU A 1 155 ? -6.159 -19.369 -13.596 1.00 85.12 155 GLU A O 1
ATOM 1170 N N . ALA A 1 156 ? -4.678 -19.065 -15.254 1.00 85.94 156 ALA A N 1
ATOM 1171 C CA . ALA A 1 156 ? -4.414 -20.488 -15.455 1.00 85.94 156 ALA A CA 1
ATOM 1172 C C . ALA A 1 156 ? -3.851 -21.185 -14.202 1.00 85.94 156 ALA A C 1
ATOM 1174 O O . ALA A 1 156 ? -4.102 -22.369 -13.985 1.00 85.94 156 ALA A O 1
ATOM 1175 N N . ARG A 1 157 ? -3.073 -20.472 -13.378 1.00 83.94 157 ARG A N 1
ATOM 1176 C CA . ARG A 1 157 ? -2.385 -21.054 -12.213 1.00 83.94 157 ARG A CA 1
ATOM 1177 C C . ARG A 1 157 ? -3.117 -20.894 -10.896 1.00 83.94 157 ARG A C 1
ATOM 1179 O O . ARG A 1 157 ? -3.011 -21.768 -10.040 1.00 83.94 157 ARG A O 1
ATOM 1186 N N . LEU A 1 158 ? -3.764 -19.752 -10.694 1.00 80.81 158 LEU A N 1
ATOM 1187 C CA . LEU A 1 158 ? -4.400 -19.402 -9.425 1.00 80.81 158 LEU A CA 1
ATOM 1188 C C . LEU A 1 158 ? -5.922 -19.561 -9.488 1.00 80.81 158 LEU A C 1
ATOM 1190 O O . LEU A 1 158 ? -6.538 -19.607 -8.429 1.00 80.81 158 LEU A O 1
ATOM 1194 N N . ALA A 1 159 ? -6.507 -19.635 -10.693 1.00 83.00 159 ALA A N 1
ATOM 1195 C CA . ALA A 1 159 ? -7.950 -19.654 -10.946 1.00 83.00 159 ALA A CA 1
ATOM 1196 C C . ALA A 1 159 ? -8.746 -18.697 -10.025 1.00 83.00 159 ALA A C 1
ATOM 1198 O O . ALA A 1 159 ? -9.712 -19.119 -9.383 1.00 83.00 159 ALA A O 1
ATOM 1199 N N . PRO A 1 160 ? -8.324 -17.420 -9.899 1.00 80.88 160 PRO A N 1
ATOM 1200 C CA . PRO A 1 160 ? -8.858 -16.518 -8.891 1.00 80.88 160 PRO A CA 1
ATOM 1201 C C . PRO A 1 160 ? -10.268 -16.054 -9.268 1.00 80.88 160 PRO A C 1
ATOM 1203 O O . PRO A 1 160 ? -10.547 -15.784 -10.435 1.00 80.88 160 PRO A O 1
ATOM 1206 N N . ARG A 1 161 ? -11.154 -15.853 -8.286 1.00 79.94 161 ARG A N 1
ATOM 1207 C CA . ARG A 1 161 ? -12.441 -15.174 -8.555 1.00 79.94 161 ARG A CA 1
ATOM 1208 C C . ARG A 1 161 ? -12.285 -13.664 -8.709 1.00 79.94 161 ARG A C 1
ATOM 1210 O O . ARG A 1 161 ? -13.011 -13.046 -9.487 1.00 79.94 161 ARG A O 1
ATOM 1217 N N . ARG A 1 162 ? -11.351 -13.070 -7.962 1.00 82.88 162 ARG A N 1
ATOM 1218 C CA . ARG A 1 162 ? -11.048 -11.636 -8.001 1.00 82.88 162 ARG A CA 1
ATOM 1219 C C . ARG A 1 162 ? -9.556 -11.380 -7.828 1.00 82.88 162 ARG A C 1
ATOM 1221 O O . ARG A 1 162 ? -8.946 -11.897 -6.889 1.00 82.88 162 ARG A O 1
ATOM 1228 N N . LEU A 1 163 ? -9.005 -10.560 -8.715 1.00 84.12 163 LEU A N 1
ATOM 1229 C CA . LEU A 1 163 ? -7.586 -10.249 -8.827 1.00 84.12 163 LEU A CA 1
ATOM 1230 C C . LEU A 1 163 ? -7.381 -8.734 -8.727 1.00 84.12 163 LEU A C 1
ATOM 1232 O O . LEU A 1 163 ? -7.944 -7.980 -9.519 1.00 84.12 163 LEU A O 1
ATOM 1236 N N . GLU A 1 164 ? -6.561 -8.296 -7.775 1.00 84.75 164 GLU A N 1
ATOM 1237 C CA . GLU A 1 164 ? -6.095 -6.907 -7.709 1.00 84.75 164 GLU A CA 1
ATOM 1238 C C . GLU A 1 164 ? -4.702 -6.815 -8.328 1.00 84.75 164 GLU A C 1
ATOM 1240 O O . GLU A 1 164 ? -3.787 -7.545 -7.944 1.00 84.75 164 GLU A O 1
ATOM 1245 N N . VAL A 1 165 ? -4.533 -5.924 -9.301 1.00 84.69 165 VAL A N 1
ATOM 1246 C CA . VAL A 1 165 ? -3.268 -5.747 -10.014 1.00 84.69 165 VAL A CA 1
ATOM 1247 C C . VAL A 1 165 ? -2.744 -4.342 -9.772 1.00 84.69 165 VAL A C 1
ATOM 1249 O O . VAL A 1 165 ? -3.417 -3.362 -10.072 1.00 84.69 165 VAL A O 1
ATOM 1252 N N . PHE A 1 166 ? -1.528 -4.248 -9.250 1.00 83.75 166 PHE A N 1
ATOM 1253 C CA . PHE A 1 166 ? -0.826 -3.005 -8.960 1.00 83.75 166 PHE A CA 1
ATOM 1254 C C . PHE A 1 166 ? 0.329 -2.862 -9.954 1.00 83.75 166 PHE A C 1
ATOM 1256 O O . PHE A 1 166 ? 1.341 -3.562 -9.845 1.00 83.75 166 PHE A O 1
ATOM 1263 N N . ALA A 1 167 ? 0.172 -1.969 -10.930 1.00 82.94 167 ALA A N 1
ATOM 1264 C CA . ALA A 1 167 ? 1.150 -1.734 -11.991 1.00 82.94 167 ALA A CA 1
ATOM 1265 C C . ALA A 1 167 ? 1.418 -0.236 -12.179 1.00 82.94 167 ALA A C 1
ATOM 1267 O O . ALA A 1 167 ? 0.637 0.618 -11.758 1.00 82.94 167 ALA A O 1
ATOM 1268 N N . SER A 1 168 ? 2.552 0.099 -12.781 1.00 76.62 168 SER A N 1
ATOM 1269 C CA . SER A 1 168 ? 2.853 1.460 -13.212 1.00 76.62 168 SER A CA 1
ATOM 1270 C C . SER A 1 168 ? 2.085 1.822 -14.486 1.00 76.62 168 SER A C 1
ATOM 1272 O O . SER A 1 168 ? 1.689 0.956 -15.263 1.00 76.62 168 SER A O 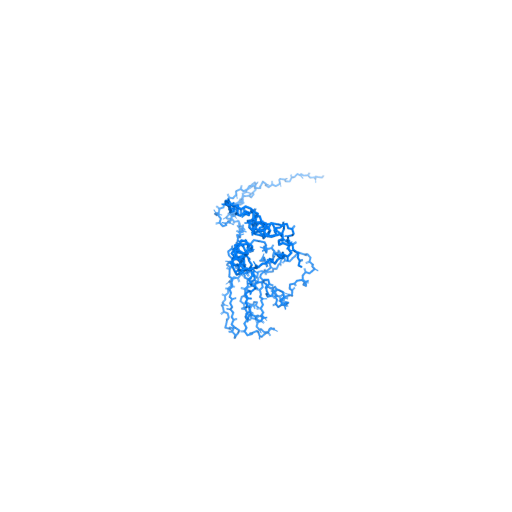1
ATOM 1274 N N . ASP A 1 169 ? 1.898 3.116 -14.732 1.00 71.44 169 ASP A N 1
ATOM 1275 C CA . ASP A 1 169 ? 1.289 3.672 -15.951 1.00 71.44 169 ASP A CA 1
ATOM 1276 C C . ASP A 1 169 ? 2.185 3.576 -17.202 1.00 71.44 169 ASP A C 1
ATOM 1278 O O . ASP A 1 169 ? 1.917 4.195 -18.235 1.00 71.44 169 ASP A O 1
ATOM 1282 N N . ARG A 1 170 ? 3.269 2.797 -17.138 1.00 69.00 170 ARG A N 1
ATOM 1283 C CA . ARG A 1 170 ? 4.209 2.654 -18.244 1.00 69.00 170 ARG A CA 1
ATOM 1284 C C . ARG A 1 170 ? 3.530 1.967 -19.422 1.00 69.00 170 ARG A C 1
ATOM 1286 O O . ARG A 1 170 ? 3.130 0.810 -19.337 1.00 69.00 170 ARG A O 1
ATOM 1293 N N . LEU A 1 171 ? 3.526 2.648 -20.568 1.00 59.50 171 LEU A N 1
ATOM 1294 C CA . LEU A 1 171 ? 2.985 2.123 -21.826 1.00 59.50 171 LEU A CA 1
ATOM 1295 C C . LEU A 1 171 ? 3.575 0.749 -22.203 1.00 59.50 171 LEU A C 1
ATOM 1297 O O . LEU A 1 171 ? 2.877 -0.086 -22.761 1.00 59.50 171 LEU A O 1
ATOM 1301 N N . ALA A 1 172 ? 4.843 0.501 -21.852 1.00 64.75 172 ALA A N 1
ATOM 1302 C CA . ALA A 1 172 ? 5.521 -0.774 -22.088 1.00 64.75 172 ALA A CA 1
ATOM 1303 C C . ALA A 1 172 ? 4.901 -1.957 -21.320 1.00 64.75 172 ALA A C 1
ATOM 1305 O O . ALA A 1 172 ? 4.963 -3.082 -21.800 1.00 64.75 172 ALA A O 1
ATOM 1306 N N . VAL A 1 173 ? 4.304 -1.708 -20.149 1.00 65.75 173 VAL A N 1
ATOM 1307 C CA . VAL A 1 173 ? 3.628 -2.734 -19.337 1.00 65.75 173 VAL A CA 1
ATOM 1308 C C . VAL A 1 173 ? 2.238 -3.031 -19.900 1.00 65.75 173 VAL A C 1
ATOM 1310 O O . VAL A 1 173 ? 1.785 -4.165 -19.846 1.00 65.75 173 VAL A O 1
ATOM 1313 N N . LEU A 1 174 ? 1.577 -2.031 -20.489 1.00 68.38 174 LEU A N 1
ATOM 1314 C CA . LEU A 1 174 ? 0.211 -2.125 -21.022 1.00 68.38 174 LEU A CA 1
ATOM 1315 C C . LEU A 1 174 ? 0.142 -2.572 -22.492 1.00 68.38 174 LEU A C 1
ATOM 1317 O O . LEU A 1 174 ? -0.931 -2.536 -23.098 1.00 68.38 174 LEU A O 1
ATOM 1321 N N . ALA A 1 175 ? 1.279 -2.937 -23.082 1.00 70.31 175 ALA A N 1
ATOM 1322 C CA . ALA A 1 175 ? 1.391 -3.229 -24.501 1.00 70.31 175 ALA A CA 1
ATOM 1323 C C . ALA A 1 175 ? 0.814 -4.610 -24.844 1.00 70.31 175 ALA A C 1
ATOM 1325 O O . ALA A 1 175 ? 1.485 -5.614 -24.658 1.00 70.31 175 ALA A O 1
ATOM 1326 N N . GLY A 1 176 ? -0.386 -4.654 -25.423 1.00 72.19 176 GLY A N 1
ATOM 1327 C CA . GLY A 1 176 ? -0.987 -5.894 -25.915 1.00 72.19 176 GLY A CA 1
ATOM 1328 C C . GLY A 1 176 ? -2.505 -5.810 -26.026 1.00 72.19 176 GLY A C 1
ATOM 1329 O O . GLY A 1 176 ? -3.110 -4.771 -25.757 1.00 72.19 176 GLY A O 1
ATOM 1330 N N . GLU A 1 177 ? -3.127 -6.920 -26.421 1.00 75.88 177 GLU A N 1
ATOM 1331 C CA . GLU A 1 177 ? -4.583 -7.055 -26.411 1.00 75.88 177 GLU A CA 1
ATOM 1332 C C . GLU A 1 177 ? -5.070 -7.555 -25.052 1.00 75.88 177 GLU A C 1
ATOM 1334 O O . GLU A 1 177 ? -4.574 -8.550 -24.515 1.00 75.88 177 GLU A O 1
ATOM 1339 N N . ARG A 1 178 ? -6.091 -6.882 -24.511 1.00 78.62 178 ARG A N 1
ATOM 1340 C CA . ARG A 1 178 ? -6.735 -7.297 -23.266 1.00 78.62 178 ARG A CA 1
ATOM 1341 C C . ARG A 1 178 ? -7.422 -8.658 -23.468 1.00 78.62 178 ARG A C 1
ATOM 1343 O O . ARG A 1 178 ? -8.349 -8.745 -24.272 1.00 78.62 178 ARG A O 1
ATOM 1350 N N . PRO A 1 179 ? -7.038 -9.701 -22.716 1.00 79.81 179 PRO A N 1
ATOM 1351 C CA . PRO A 1 179 ? -7.626 -11.020 -22.840 1.00 79.81 179 PRO A CA 1
ATOM 1352 C C . PRO A 1 179 ? -9.002 -11.048 -22.168 1.00 79.81 179 PRO A C 1
ATOM 1354 O O . PRO A 1 179 ? -9.262 -10.312 -21.210 1.00 79.81 179 PRO A O 1
ATOM 1357 N N . ALA A 1 180 ? -9.878 -11.928 -22.650 1.00 81.31 180 ALA A N 1
ATOM 1358 C CA . ALA A 1 180 ? -11.102 -12.272 -21.941 1.00 81.31 180 ALA A CA 1
ATOM 1359 C C . ALA A 1 180 ? -10.734 -13.157 -20.741 1.00 81.31 180 ALA A C 1
ATOM 1361 O O . ALA A 1 180 ? -10.321 -14.299 -20.925 1.00 81.31 180 ALA A O 1
ATOM 1362 N N . LEU A 1 181 ? -10.845 -12.601 -19.536 1.00 80.00 181 LEU A N 1
ATOM 1363 C CA . LEU A 1 181 ? -10.587 -13.290 -18.270 1.00 80.00 181 LEU A CA 1
ATOM 1364 C C . LEU A 1 181 ? -11.933 -13.607 -17.607 1.00 80.00 181 LEU A C 1
ATOM 1366 O O . LEU A 1 181 ? -12.845 -12.777 -17.626 1.00 80.00 181 LEU A O 1
ATOM 1370 N N . ALA A 1 182 ? -12.060 -14.794 -17.022 1.00 80.44 182 ALA A N 1
ATOM 1371 C CA . ALA A 1 182 ? -13.193 -15.187 -16.187 1.00 80.44 182 ALA A CA 1
ATOM 1372 C C . ALA A 1 182 ? -13.120 -14.546 -14.788 1.00 80.44 182 ALA A C 1
ATOM 1374 O O . ALA A 1 182 ? -14.153 -14.318 -14.154 1.00 80.44 182 ALA A O 1
ATOM 1375 N N . ALA A 1 183 ? -11.912 -14.236 -14.312 1.00 81.00 183 ALA A N 1
ATOM 1376 C CA . ALA A 1 183 ? -11.685 -13.514 -13.064 1.00 81.00 183 ALA A CA 1
ATOM 1377 C C . ALA A 1 183 ? -12.104 -12.034 -13.153 1.00 81.00 183 ALA A C 1
ATOM 1379 O O . ALA A 1 183 ? -11.830 -11.348 -14.140 1.00 81.00 183 ALA A O 1
ATOM 1380 N N . ALA A 1 184 ? -12.683 -11.492 -12.076 1.00 81.25 184 ALA A N 1
ATOM 1381 C CA . ALA A 1 184 ? -12.866 -10.048 -11.944 1.00 81.25 184 ALA A CA 1
ATOM 1382 C C . ALA A 1 184 ? -11.509 -9.381 -11.664 1.00 81.25 184 ALA A C 1
ATOM 1384 O O . ALA A 1 184 ? -10.917 -9.609 -10.607 1.00 81.25 184 ALA A O 1
ATOM 1385 N N . VAL A 1 185 ? -11.010 -8.572 -12.601 1.00 82.12 185 VAL A N 1
ATOM 1386 C CA . VAL A 1 185 ? -9.698 -7.918 -12.487 1.00 82.12 185 VAL A CA 1
ATOM 1387 C C . VAL A 1 185 ? -9.852 -6.419 -12.265 1.00 82.12 185 VAL A C 1
ATOM 1389 O O . VAL A 1 185 ? -10.335 -5.709 -13.149 1.00 82.12 185 VAL A O 1
ATOM 1392 N N . ASP A 1 186 ? -9.365 -5.946 -11.120 1.00 82.06 186 ASP A N 1
ATOM 1393 C CA . ASP A 1 186 ? -9.232 -4.526 -10.802 1.00 82.06 186 ASP A CA 1
ATOM 1394 C C . ASP A 1 186 ? -7.766 -4.109 -10.980 1.00 82.06 186 ASP A C 1
ATOM 1396 O O . ASP A 1 186 ? -6.886 -4.529 -10.224 1.00 82.06 186 ASP A O 1
ATOM 1400 N N . VAL A 1 187 ? -7.493 -3.304 -12.012 1.00 82.12 187 VAL A N 1
ATOM 1401 C CA . VAL A 1 187 ? -6.143 -2.802 -12.313 1.00 82.12 187 VAL A CA 1
ATOM 1402 C C . VAL A 1 187 ? -5.987 -1.393 -11.750 1.00 82.12 187 VAL A C 1
ATOM 1404 O O . VAL A 1 187 ? -6.687 -0.464 -12.153 1.00 82.12 187 VAL A O 1
ATOM 1407 N N . HIS A 1 188 ? -5.037 -1.229 -10.837 1.00 82.00 188 HIS A N 1
ATOM 1408 C CA . HIS A 1 188 ? -4.639 0.043 -10.257 1.00 82.00 188 HIS A CA 1
ATOM 1409 C C . HIS A 1 188 ? -3.316 0.493 -10.876 1.00 82.00 188 HIS A C 1
ATOM 1411 O O . HIS A 1 188 ? -2.262 -0.087 -10.603 1.00 82.00 188 HIS A O 1
ATOM 1417 N N . LEU A 1 189 ? -3.393 1.522 -11.723 1.00 80.44 189 LEU A N 1
ATOM 1418 C CA . LEU A 1 189 ? -2.239 2.119 -12.388 1.00 80.44 189 LEU A CA 1
ATOM 1419 C C . LEU A 1 189 ? -1.713 3.301 -11.582 1.00 80.44 189 LEU A C 1
ATOM 1421 O O . LEU A 1 189 ? -2.478 4.195 -11.218 1.00 80.44 189 LEU A O 1
ATOM 1425 N N . LEU A 1 190 ? -0.406 3.312 -11.330 1.00 74.94 190 LEU A N 1
ATOM 1426 C CA . LEU A 1 190 ? 0.261 4.415 -10.653 1.00 74.94 190 LEU A CA 1
ATOM 1427 C C . LEU A 1 190 ? 1.141 5.230 -11.597 1.00 74.94 190 LEU A C 1
ATOM 1429 O O . LEU A 1 190 ? 2.002 4.643 -12.259 1.00 74.94 190 LEU A O 1
ATOM 1433 N N . PRO A 1 191 ? 1.021 6.570 -11.572 1.00 68.38 191 PRO A N 1
ATOM 1434 C CA . PRO A 1 191 ? 1.947 7.452 -12.257 1.00 68.38 191 PRO A CA 1
ATOM 1435 C C . PRO A 1 191 ? 3.278 7.469 -11.507 1.00 68.38 191 PRO A C 1
ATOM 1437 O O . PRO A 1 191 ? 3.502 8.263 -10.589 1.00 68.38 191 PRO A O 1
ATOM 1440 N N . LEU A 1 192 ? 4.172 6.551 -11.868 1.00 65.69 192 LEU A N 1
ATOM 1441 C CA . LEU A 1 192 ? 5.540 6.568 -11.366 1.00 65.69 192 LEU A CA 1
ATOM 1442 C C . LEU A 1 192 ? 6.385 7.440 -12.302 1.00 65.69 192 LEU A C 1
ATOM 1444 O O . LEU A 1 192 ? 6.341 7.243 -13.516 1.00 65.69 192 LEU A O 1
ATOM 1448 N N . PRO A 1 193 ? 7.201 8.377 -11.783 1.00 62.38 193 PRO A N 1
ATOM 1449 C CA . PRO A 1 193 ? 8.093 9.183 -12.602 1.00 62.38 193 PRO A CA 1
ATOM 1450 C C . PRO A 1 193 ? 9.120 8.272 -13.283 1.00 62.38 193 PRO A C 1
ATOM 1452 O O . PRO A 1 193 ? 10.139 7.880 -12.712 1.00 62.38 193 PRO A O 1
ATOM 1455 N N . GLY A 1 194 ? 8.831 7.912 -14.528 1.00 62.00 194 GLY A N 1
ATOM 1456 C CA . GLY A 1 194 ? 9.761 7.241 -15.417 1.00 62.00 194 GLY A CA 1
ATOM 1457 C C . GLY A 1 194 ? 10.821 8.220 -15.906 1.00 62.00 194 GLY A C 1
ATOM 1458 O O . GLY A 1 194 ? 10.539 9.387 -16.173 1.00 62.00 194 GLY A O 1
ATOM 1459 N N . THR A 1 195 ? 12.055 7.739 -16.032 1.00 64.19 195 THR A N 1
ATOM 1460 C CA . THR A 1 195 ? 13.063 8.398 -16.864 1.00 64.19 195 THR A CA 1
ATOM 1461 C C . THR A 1 195 ? 13.255 7.526 -18.095 1.00 64.19 195 THR A C 1
ATOM 1463 O O . THR A 1 195 ? 13.787 6.425 -17.984 1.00 64.19 195 THR A O 1
ATOM 1466 N N . ALA A 1 196 ? 12.787 7.986 -19.252 1.00 71.25 196 ALA A N 1
ATOM 1467 C CA . ALA A 1 196 ? 13.033 7.326 -20.529 1.00 71.25 196 ALA A CA 1
ATOM 1468 C C . ALA A 1 196 ? 14.246 7.979 -21.190 1.00 71.25 196 ALA A C 1
ATOM 1470 O O . ALA A 1 196 ? 14.290 9.200 -21.318 1.00 71.25 196 ALA A O 1
ATOM 1471 N N . ARG A 1 197 ? 15.234 7.186 -21.611 1.00 80.00 197 ARG A N 1
ATOM 1472 C CA . ARG A 1 197 ? 16.435 7.678 -22.294 1.00 80.00 197 ARG A CA 1
ATOM 1473 C C . ARG A 1 197 ? 16.588 6.953 -23.624 1.00 80.00 197 ARG A C 1
ATOM 1475 O O . ARG A 1 197 ? 16.613 5.728 -23.641 1.00 80.00 197 ARG A O 1
ATOM 1482 N N . TRP A 1 198 ? 16.696 7.696 -24.720 1.00 81.50 198 TRP A N 1
ATOM 1483 C CA . TRP A 1 198 ? 16.884 7.137 -26.060 1.00 81.50 198 TRP A CA 1
ATOM 1484 C C . TRP A 1 198 ? 17.874 7.969 -26.873 1.00 81.50 198 TRP A C 1
ATOM 1486 O O . TRP A 1 198 ? 18.142 9.135 -26.573 1.00 81.50 198 TRP A O 1
ATOM 1496 N N . ILE A 1 199 ? 18.434 7.364 -27.917 1.00 86.69 199 ILE A N 1
ATOM 1497 C CA . ILE A 1 199 ? 19.268 8.075 -28.886 1.00 86.69 199 ILE A CA 1
ATOM 1498 C C . ILE A 1 199 ? 18.320 8.801 -29.843 1.00 86.69 199 ILE A C 1
ATOM 1500 O O . ILE A 1 199 ? 17.653 8.171 -30.657 1.00 86.69 199 ILE A O 1
ATOM 1504 N N . ALA A 1 200 ? 18.227 10.125 -29.718 1.00 87.56 200 ALA A N 1
ATOM 1505 C CA . ALA A 1 200 ? 17.384 10.955 -30.577 1.00 87.56 200 ALA A CA 1
ATOM 1506 C C . ALA A 1 200 ? 18.024 11.187 -31.950 1.00 87.56 200 ALA A C 1
ATOM 1508 O O . ALA A 1 200 ? 17.326 11.304 -32.954 1.00 87.56 200 ALA A O 1
ATOM 1509 N N . ARG A 1 201 ? 19.359 11.252 -31.998 1.00 85.81 201 ARG A N 1
ATOM 1510 C CA . ARG A 1 201 ? 20.126 11.332 -33.242 1.00 85.81 201 ARG A CA 1
ATOM 1511 C C . ARG A 1 201 ? 21.509 10.732 -33.042 1.00 85.81 201 ARG A C 1
ATOM 1513 O O . ARG A 1 201 ? 22.155 11.007 -32.036 1.00 85.81 201 ARG A O 1
ATOM 1520 N N . ALA A 1 202 ? 21.978 9.973 -34.020 1.00 86.81 202 ALA A N 1
ATOM 1521 C CA . ALA A 1 202 ? 23.369 9.560 -34.127 1.00 86.81 202 ALA A CA 1
ATOM 1522 C C . ALA A 1 202 ? 23.890 9.970 -35.505 1.00 86.81 202 ALA A C 1
ATOM 1524 O O . ALA A 1 202 ? 23.190 9.807 -36.503 1.00 86.81 202 ALA A O 1
ATOM 1525 N N . ALA A 1 203 ? 25.090 10.536 -35.557 1.00 86.94 203 ALA A N 1
ATOM 1526 C CA . ALA A 1 203 ? 25.782 10.851 -36.797 1.00 86.94 203 ALA A CA 1
ATOM 1527 C C . ALA A 1 203 ? 27.250 10.447 -36.658 1.00 86.94 203 ALA A C 1
ATOM 1529 O O . ALA A 1 203 ? 27.915 10.847 -35.704 1.00 86.94 203 ALA A O 1
ATOM 1530 N N . ALA A 1 204 ? 27.742 9.656 -37.605 1.00 84.94 204 ALA A N 1
ATOM 1531 C CA . ALA A 1 204 ? 29.155 9.327 -37.721 1.00 84.94 204 ALA A CA 1
ATOM 1532 C C . ALA A 1 204 ? 29.801 10.252 -38.761 1.00 84.94 204 ALA A C 1
ATOM 1534 O O . ALA A 1 204 ? 29.210 10.507 -39.810 1.00 84.94 204 ALA A O 1
ATOM 1535 N N . GLY A 1 205 ? 30.987 10.770 -38.453 1.00 81.56 205 GLY A N 1
ATOM 1536 C CA . GLY A 1 205 ? 31.840 11.510 -39.381 1.00 81.56 205 GLY A CA 1
ATOM 1537 C C . GLY A 1 205 ? 33.272 10.979 -39.339 1.00 81.56 205 GLY A C 1
ATOM 1538 O O . GLY A 1 205 ? 33.607 10.172 -38.474 1.00 81.56 205 GLY A O 1
ATOM 1539 N N . GLU A 1 206 ? 34.126 11.457 -40.245 1.00 73.19 206 GLU A N 1
ATOM 1540 C CA . GLU A 1 206 ? 35.491 10.935 -40.457 1.00 73.19 206 GLU A CA 1
ATOM 1541 C C . GLU A 1 206 ? 36.407 10.987 -39.216 1.00 73.19 206 GLU A C 1
ATOM 1543 O O . GLU A 1 206 ? 37.382 10.250 -39.150 1.00 73.19 206 GLU A O 1
ATOM 1548 N N . GLY A 1 207 ? 36.080 11.803 -38.206 1.00 73.56 207 GLY A N 1
ATOM 1549 C CA . GLY A 1 207 ? 36.848 11.933 -36.958 1.00 73.56 207 GLY A CA 1
ATOM 1550 C C . GLY A 1 207 ? 36.117 11.499 -35.681 1.00 73.56 207 GLY A C 1
ATOM 1551 O O . GLY A 1 207 ? 36.604 11.777 -34.587 1.00 73.56 207 GLY A O 1
ATOM 1552 N N . GLY A 1 208 ? 34.931 10.880 -35.769 1.00 82.69 208 GLY A N 1
ATOM 1553 C CA . GLY A 1 208 ? 34.203 10.429 -34.577 1.00 82.69 208 GLY A CA 1
ATOM 1554 C C . GLY A 1 208 ? 32.681 10.340 -34.707 1.00 82.69 208 GLY A C 1
ATOM 1555 O O . GLY A 1 208 ? 32.100 10.552 -35.772 1.00 82.69 208 GLY A O 1
ATOM 1556 N N . VAL A 1 209 ? 32.017 10.052 -33.586 1.00 86.69 209 VAL A N 1
ATOM 1557 C CA . VAL A 1 209 ? 30.560 9.864 -33.497 1.00 86.69 209 VAL A CA 1
ATOM 1558 C C . VAL A 1 209 ? 29.930 10.973 -32.656 1.00 86.69 209 VAL A C 1
ATOM 1560 O O . VAL A 1 209 ? 30.303 11.194 -31.505 1.00 86.69 209 VAL A O 1
ATOM 1563 N N . ALA A 1 210 ? 28.933 11.661 -33.211 1.00 87.31 210 ALA A N 1
ATOM 1564 C CA . ALA A 1 210 ? 28.081 12.602 -32.494 1.00 87.31 210 ALA A CA 1
ATOM 1565 C C . ALA A 1 210 ? 26.745 11.937 -32.129 1.00 87.31 210 ALA A C 1
ATOM 1567 O O . ALA A 1 210 ? 26.026 11.436 -32.996 1.00 87.31 210 ALA A O 1
ATOM 1568 N N . LEU A 1 211 ? 26.397 11.956 -30.844 1.00 89.44 211 LEU A N 1
ATOM 1569 C CA . LEU A 1 211 ? 25.163 11.405 -30.289 1.00 89.44 211 LEU A CA 1
ATOM 1570 C C . LEU A 1 211 ? 24.352 12.521 -29.625 1.00 89.44 211 LEU A C 1
ATOM 1572 O O . LEU A 1 211 ? 24.837 13.196 -28.721 1.00 89.44 211 LEU A O 1
ATOM 1576 N N . ALA A 1 212 ? 23.100 12.691 -30.037 1.00 89.19 212 ALA A N 1
ATOM 1577 C CA . ALA A 1 212 ? 22.093 13.425 -29.284 1.00 89.19 212 ALA A CA 1
ATOM 1578 C C . ALA A 1 212 ? 21.264 12.410 -28.496 1.00 89.19 212 ALA A C 1
ATOM 1580 O O . ALA A 1 212 ? 20.549 11.586 -29.074 1.00 89.19 212 ALA A O 1
ATOM 1581 N N . VAL A 1 213 ? 21.375 12.449 -27.176 1.00 89.31 213 VAL A N 1
ATOM 1582 C CA . VAL A 1 213 ? 20.687 11.542 -26.266 1.00 89.31 213 VAL A CA 1
ATOM 1583 C C . VAL A 1 213 ? 19.565 12.310 -25.587 1.00 89.31 213 VAL A C 1
ATOM 1585 O O . VAL A 1 213 ? 19.806 13.243 -24.823 1.00 89.31 213 VAL A O 1
ATOM 1588 N N . ALA A 1 214 ? 18.329 11.925 -25.879 1.00 88.12 214 ALA A N 1
ATOM 1589 C CA . ALA A 1 214 ? 17.162 12.506 -25.242 1.00 88.12 214 ALA A CA 1
ATOM 1590 C C . ALA A 1 214 ? 16.837 11.742 -23.960 1.00 88.12 214 ALA A C 1
ATOM 1592 O O . ALA A 1 214 ? 16.914 10.515 -23.901 1.00 88.12 214 ALA A O 1
ATOM 1593 N N . THR A 1 215 ? 16.486 12.491 -22.922 1.00 85.38 215 THR A N 1
ATOM 1594 C CA . THR A 1 215 ? 16.034 11.983 -21.632 1.00 85.38 215 THR A CA 1
ATOM 1595 C C . THR A 1 215 ? 14.707 12.653 -21.296 1.00 85.38 215 THR A C 1
ATOM 1597 O O . THR A 1 215 ? 14.669 13.855 -21.035 1.00 85.38 215 THR A O 1
ATOM 1600 N N . SER A 1 216 ? 13.619 11.890 -21.298 1.00 79.00 216 SER A N 1
ATOM 1601 C CA . SER A 1 216 ? 12.291 12.351 -20.892 1.00 79.00 216 SER A CA 1
ATOM 1602 C C . SER A 1 216 ? 12.008 11.975 -19.443 1.00 79.00 216 SER A C 1
ATOM 1604 O O . SER A 1 216 ? 12.291 10.855 -19.011 1.00 79.00 216 SER A O 1
ATOM 1606 N N . ARG A 1 217 ? 11.476 12.934 -18.686 1.00 78.75 217 ARG A N 1
ATOM 1607 C CA . ARG A 1 217 ? 11.009 12.793 -17.304 1.00 78.75 217 ARG A CA 1
ATOM 1608 C C . ARG A 1 217 ? 9.608 13.387 -17.195 1.00 78.75 217 ARG A C 1
ATOM 1610 O O . ARG A 1 217 ? 9.208 14.178 -18.044 1.00 78.75 217 ARG A O 1
ATOM 1617 N N . ALA A 1 218 ? 8.909 13.099 -16.098 1.00 63.47 218 ALA A N 1
ATOM 1618 C CA . ALA A 1 218 ? 7.582 13.663 -15.819 1.00 63.47 218 ALA A CA 1
ATOM 1619 C C . ALA A 1 218 ? 7.513 15.208 -15.923 1.00 63.47 218 ALA A C 1
ATOM 1621 O O . ALA A 1 218 ? 6.454 15.753 -16.203 1.00 63.47 218 ALA A O 1
ATOM 1622 N N . GLY A 1 219 ? 8.638 15.913 -15.731 1.00 67.75 219 GLY A N 1
ATOM 1623 C CA . GLY A 1 219 ? 8.736 17.376 -15.842 1.00 67.75 219 GLY A CA 1
ATOM 1624 C C . GLY A 1 219 ? 9.199 17.924 -17.200 1.00 67.75 219 GLY A C 1
ATOM 1625 O O . GLY A 1 219 ? 9.398 19.130 -17.307 1.00 67.75 219 GLY A O 1
ATOM 1626 N N . GLY A 1 220 ? 9.424 17.082 -18.216 1.00 75.19 220 GLY A N 1
ATOM 1627 C CA . GLY A 1 220 ? 9.858 17.512 -19.551 1.00 75.19 220 GLY A CA 1
ATOM 1628 C C . GLY A 1 220 ? 10.938 16.630 -20.182 1.00 75.19 220 GLY A C 1
ATOM 1629 O O . GLY A 1 220 ? 11.459 15.695 -19.569 1.00 75.19 220 GLY A O 1
ATOM 1630 N N . THR A 1 221 ? 11.292 16.947 -21.428 1.00 85.12 221 THR A N 1
ATOM 1631 C CA . THR A 1 221 ? 12.311 16.223 -22.202 1.00 85.12 221 THR A CA 1
ATOM 1632 C C . THR A 1 221 ? 13.556 17.085 -22.371 1.00 85.12 221 THR A C 1
ATOM 1634 O O . THR A 1 221 ? 13.477 18.195 -22.888 1.00 85.12 221 THR A O 1
ATOM 1637 N N . ALA A 1 222 ? 14.708 16.570 -21.941 1.00 88.06 222 ALA A N 1
ATOM 1638 C CA . ALA A 1 222 ? 16.014 17.199 -22.115 1.00 88.06 222 ALA A CA 1
ATOM 1639 C C . ALA A 1 222 ? 16.813 16.458 -23.193 1.00 88.06 222 ALA A C 1
ATOM 1641 O O . ALA A 1 222 ? 16.779 15.229 -23.246 1.00 88.06 222 ALA A O 1
ATOM 1642 N N . VAL A 1 223 ? 17.553 17.188 -24.027 1.00 89.44 223 VAL A N 1
ATOM 1643 C CA . VAL A 1 223 ? 18.419 16.608 -25.064 1.00 89.44 223 VAL A CA 1
ATOM 1644 C C . VAL A 1 223 ? 19.865 16.980 -24.759 1.00 89.44 223 VAL A C 1
ATOM 1646 O O . VAL A 1 223 ? 20.199 18.157 -24.663 1.00 89.44 223 VAL A O 1
ATOM 1649 N N . GLU A 1 224 ? 20.716 15.972 -24.581 1.00 90.00 224 GLU A N 1
ATOM 1650 C CA . GLU A 1 224 ? 22.151 16.128 -24.340 1.00 90.00 224 GLU A CA 1
ATOM 1651 C C . GLU A 1 224 ? 22.922 15.742 -25.608 1.00 90.00 224 GLU A C 1
ATOM 1653 O O . GLU A 1 224 ? 22.719 14.657 -26.152 1.00 90.00 224 GLU A O 1
ATOM 1658 N N . HIS A 1 225 ? 23.825 16.603 -26.075 1.00 88.38 225 HIS A N 1
ATOM 1659 C CA . HIS A 1 225 ? 24.688 16.320 -27.222 1.00 88.38 225 HIS A CA 1
ATOM 1660 C C . HIS A 1 225 ? 26.084 15.916 -26.734 1.00 88.38 225 HIS A C 1
ATOM 1662 O O . HIS A 1 225 ? 26.746 16.695 -26.054 1.00 88.38 225 HIS A O 1
ATOM 1668 N N . ARG A 1 226 ? 26.548 14.716 -27.096 1.00 85.00 226 ARG A N 1
ATOM 1669 C CA . ARG A 1 226 ? 27.919 14.243 -26.849 1.00 85.00 226 ARG A CA 1
ATOM 1670 C C . ARG A 1 226 ? 28.619 13.938 -28.158 1.00 85.00 226 ARG A C 1
ATOM 1672 O O . ARG A 1 226 ? 28.034 13.327 -29.048 1.00 85.00 226 ARG A O 1
ATOM 1679 N N . ARG A 1 227 ? 29.888 14.319 -28.253 1.00 83.44 227 ARG A N 1
ATOM 1680 C CA . ARG A 1 227 ? 30.769 13.957 -29.362 1.00 83.44 227 ARG A CA 1
ATOM 1681 C C . ARG A 1 227 ? 31.886 13.079 -28.818 1.00 83.44 227 ARG A C 1
ATOM 1683 O O . ARG A 1 227 ? 32.519 13.439 -27.833 1.00 83.44 227 ARG A O 1
ATOM 1690 N N . TYR A 1 228 ? 32.078 11.932 -29.446 1.00 81.38 228 TYR A N 1
ATOM 1691 C CA . TYR A 1 228 ? 33.161 11.005 -29.171 1.00 81.38 228 TYR A CA 1
ATOM 1692 C C . TYR A 1 228 ? 34.137 11.113 -30.333 1.00 81.38 228 TYR A C 1
ATOM 1694 O O . TYR A 1 228 ? 33.760 10.821 -31.468 1.00 81.38 228 TYR A O 1
ATOM 1702 N N . GLU A 1 229 ? 35.350 11.586 -30.072 1.00 79.44 229 GLU A N 1
ATOM 1703 C CA . GLU A 1 229 ? 36.422 11.559 -31.066 1.00 79.44 229 GLU A CA 1
ATOM 1704 C C . GLU A 1 229 ? 36.907 10.118 -31.220 1.00 79.44 229 GLU A C 1
ATOM 1706 O O . GLU A 1 229 ? 37.008 9.378 -30.237 1.00 79.44 229 GLU A O 1
ATOM 1711 N N . GLY A 1 230 ? 37.127 9.689 -32.464 1.00 65.00 230 GLY A N 1
ATOM 1712 C CA . GLY A 1 230 ? 37.702 8.377 -32.729 1.00 65.00 230 GLY A CA 1
ATOM 1713 C C . GLY A 1 230 ? 39.076 8.311 -32.075 1.00 65.00 230 GLY A C 1
ATOM 1714 O O . GLY A 1 230 ? 39.905 9.184 -32.321 1.00 65.00 230 GLY A O 1
ATOM 1715 N N . ALA A 1 231 ? 39.309 7.312 -31.223 1.00 53.94 231 ALA A N 1
ATOM 1716 C CA . ALA A 1 231 ? 40.643 7.044 -30.710 1.00 53.94 231 ALA A CA 1
ATOM 1717 C C . ALA A 1 231 ? 41.547 6.750 -31.914 1.00 53.94 231 ALA A C 1
ATOM 1719 O O . ALA A 1 231 ? 41.454 5.681 -32.514 1.00 53.94 231 ALA A O 1
ATOM 1720 N N . GLY A 1 232 ? 42.357 7.735 -32.306 1.00 49.81 232 GLY A N 1
ATOM 1721 C CA . GLY A 1 232 ? 43.417 7.534 -33.278 1.00 49.81 232 GLY A CA 1
ATOM 1722 C C . GLY A 1 232 ? 44.334 6.428 -32.773 1.00 49.81 232 GLY A C 1
ATOM 1723 O O . GLY A 1 232 ? 44.671 6.396 -31.588 1.00 49.81 232 GLY A O 1
ATOM 1724 N N . GLU A 1 233 ? 44.692 5.514 -33.669 1.00 51.56 233 GLU A N 1
ATOM 1725 C CA . GLU A 1 233 ? 45.744 4.527 -33.465 1.00 51.56 233 GLU A CA 1
ATOM 1726 C C . GLU A 1 233 ? 46.979 5.204 -32.848 1.00 51.56 233 GLU A C 1
ATOM 1728 O O . GLU A 1 233 ? 47.712 5.935 -33.514 1.00 51.56 233 GLU A O 1
ATOM 1733 N N . ALA A 1 234 ? 47.213 4.976 -31.556 1.00 42.62 234 ALA A N 1
ATOM 1734 C CA . ALA A 1 234 ? 48.522 5.186 -30.961 1.00 42.62 234 ALA A CA 1
ATOM 1735 C C . ALA A 1 234 ? 49.306 3.890 -31.187 1.00 42.62 234 ALA A C 1
ATOM 1737 O O . ALA A 1 234 ? 48.987 2.851 -30.610 1.00 42.62 234 ALA A O 1
ATOM 1738 N N . GLY A 1 235 ? 50.259 3.955 -32.116 1.00 40.78 235 GLY A N 1
ATOM 1739 C CA . GLY A 1 235 ? 50.992 2.813 -32.641 1.00 40.78 235 GLY A CA 1
ATOM 1740 C C . GLY A 1 235 ? 51.856 2.055 -31.632 1.00 40.78 235 GLY A C 1
ATOM 1741 O O . GLY A 1 235 ? 52.258 2.566 -30.589 1.00 40.78 235 GLY A O 1
ATOM 1742 N N . GLY A 1 236 ? 52.188 0.830 -32.027 1.00 39.66 236 GLY A N 1
ATOM 1743 C CA . GLY A 1 236 ? 53.226 -0.004 -31.438 1.00 39.66 236 GLY A CA 1
ATOM 1744 C C . GLY A 1 236 ? 53.732 -0.961 -32.509 1.00 39.66 236 GLY A C 1
ATOM 1745 O O . GLY A 1 236 ? 53.101 -1.984 -32.761 1.00 39.66 236 GLY A O 1
ATOM 1746 N N . VAL A 1 237 ? 54.808 -0.539 -33.176 1.00 38.81 237 VAL A N 1
ATOM 1747 C CA . VAL A 1 237 ? 55.729 -1.383 -33.955 1.00 38.81 237 VAL A CA 1
ATOM 1748 C C . VAL A 1 237 ? 56.427 -2.361 -33.017 1.00 38.81 237 VAL A C 1
ATOM 1750 O O . VAL A 1 237 ? 56.736 -1.935 -31.880 1.00 38.81 237 VAL A O 1
#

Secondary structure (DSSP, 8-state):
----TTTHHHHHHHHHHHHHHHHHTT--------S-STT--------------TTHHHHHHHHHHHHHHHHHHH---PPP----SEEEE-HHHHHTHHHHHHH-HHHHHHHHHHHHTT-EEESSTT--BTTT--SS--TTTS----HHHHHHHHHHHH--SEEEEEEE--TTTS-SPPP--SSEEEEEEE-----EEEEEEEEEETTEEEEEEEEEETTEEEEEEEEEE--------